Protein AF-A0A7X8QGP2-F1 (afdb_monomer)

Structure (mmCIF, N/CA/C/O backbone):
data_AF-A0A7X8QGP2-F1
#
_entry.id   AF-A0A7X8QGP2-F1
#
loop_
_atom_site.group_PDB
_atom_site.id
_atom_site.type_symbol
_atom_site.label_atom_id
_atom_site.label_alt_id
_atom_site.label_comp_id
_atom_site.label_asym_id
_atom_site.label_entity_id
_atom_site.label_seq_id
_atom_site.pdbx_PDB_ins_code
_atom_site.Cartn_x
_atom_site.Cartn_y
_atom_site.Cartn_z
_atom_site.occupancy
_atom_site.B_iso_or_equiv
_atom_site.auth_seq_id
_atom_site.auth_comp_id
_atom_site.auth_asym_id
_atom_site.auth_atom_id
_atom_site.pdbx_PDB_model_num
ATOM 1 N N . MET A 1 1 ? 34.710 8.633 -65.937 1.00 63.84 1 MET A N 1
ATOM 2 C CA . MET A 1 1 ? 33.744 9.583 -65.340 1.00 63.84 1 MET A CA 1
ATOM 3 C C . MET A 1 1 ? 32.525 8.870 -64.743 1.00 63.84 1 MET A C 1
ATOM 5 O O . MET A 1 1 ? 32.251 9.085 -63.576 1.00 63.84 1 MET A O 1
ATOM 9 N N . PHE A 1 2 ? 31.837 7.971 -65.466 1.00 69.56 2 PHE A N 1
ATOM 10 C CA . PHE A 1 2 ? 30.683 7.232 -64.911 1.00 69.56 2 PHE A CA 1
ATOM 11 C C . PHE A 1 2 ? 31.049 6.275 -63.756 1.00 69.56 2 PHE A C 1
ATOM 13 O O . PHE A 1 2 ? 30.386 6.274 -62.729 1.00 69.56 2 PHE A O 1
ATOM 20 N N . GLN A 1 3 ? 32.154 5.529 -63.882 1.00 71.06 3 GLN A N 1
ATOM 21 C CA . GLN A 1 3 ? 32.610 4.581 -62.850 1.00 71.06 3 GLN A CA 1
ATOM 22 C C . GLN A 1 3 ? 33.045 5.244 -61.531 1.00 71.06 3 GLN A C 1
ATOM 24 O O . GLN A 1 3 ? 32.871 4.660 -60.465 1.00 71.06 3 GLN A O 1
ATOM 29 N N . SER A 1 4 ? 33.618 6.453 -61.586 1.00 76.69 4 SER A N 1
ATOM 30 C CA . SER A 1 4 ? 33.980 7.206 -60.378 1.00 76.69 4 SER A CA 1
ATOM 31 C C . SER A 1 4 ? 32.726 7.725 -59.683 1.00 76.69 4 SER A C 1
ATOM 33 O O . SER A 1 4 ? 32.550 7.474 -58.501 1.00 76.69 4 SER A O 1
ATOM 35 N N . LEU A 1 5 ? 31.794 8.308 -60.445 1.00 78.44 5 LEU A N 1
ATOM 36 C CA . LEU A 1 5 ? 30.522 8.794 -59.914 1.00 78.44 5 LEU A CA 1
ATOM 37 C C . LEU A 1 5 ? 29.690 7.669 -59.271 1.00 78.44 5 LEU A C 1
ATOM 39 O O . LEU A 1 5 ? 29.166 7.843 -58.177 1.00 78.44 5 LEU A O 1
ATOM 43 N N . SER A 1 6 ? 29.602 6.492 -59.905 1.00 80.00 6 SER A N 1
ATOM 44 C CA . SER A 1 6 ? 28.879 5.345 -59.336 1.00 80.00 6 SER A CA 1
ATOM 45 C C . SER A 1 6 ? 29.511 4.823 -58.044 1.00 80.00 6 SER A C 1
ATOM 47 O O . SER A 1 6 ? 28.804 4.372 -57.146 1.00 80.00 6 SER A O 1
ATOM 49 N N . ARG A 1 7 ? 30.844 4.872 -57.948 1.00 83.81 7 ARG A N 1
ATOM 50 C CA . ARG A 1 7 ? 31.586 4.454 -56.757 1.00 83.81 7 ARG A CA 1
ATOM 51 C C . ARG A 1 7 ? 31.391 5.441 -55.607 1.00 83.81 7 ARG A C 1
ATOM 53 O O . ARG A 1 7 ? 31.183 5.008 -54.480 1.00 83.81 7 ARG A O 1
ATOM 60 N N . ASP A 1 8 ? 31.421 6.735 -55.900 1.00 87.69 8 ASP A N 1
ATOM 61 C CA . ASP A 1 8 ? 31.250 7.784 -54.895 1.00 87.69 8 ASP A CA 1
ATOM 62 C C . ASP A 1 8 ? 29.817 7.752 -54.327 1.00 87.69 8 ASP A C 1
ATOM 64 O O . ASP A 1 8 ? 29.646 7.700 -53.114 1.00 87.69 8 ASP A O 1
ATOM 68 N N . ILE A 1 9 ? 28.795 7.585 -55.183 1.00 85.81 9 ILE A N 1
ATOM 69 C CA . ILE A 1 9 ? 27.397 7.369 -54.753 1.00 85.81 9 ILE A CA 1
ATOM 70 C C . ILE A 1 9 ? 27.263 6.121 -53.862 1.00 85.81 9 ILE A C 1
ATOM 72 O O . ILE A 1 9 ? 26.522 6.128 -52.876 1.00 85.81 9 ILE A O 1
ATOM 76 N N . TYR A 1 10 ? 27.965 5.032 -54.194 1.00 88.69 10 TYR A N 1
ATOM 77 C CA . TYR A 1 10 ? 27.957 3.819 -53.377 1.00 88.69 10 TYR A CA 1
ATOM 78 C C . TYR A 1 10 ? 28.565 4.067 -51.990 1.00 88.69 10 TYR A C 1
ATOM 80 O O . TYR A 1 10 ? 27.944 3.705 -50.989 1.00 88.69 10 TYR A O 1
ATOM 88 N N . PHE A 1 11 ? 29.726 4.722 -51.907 1.00 92.50 11 PHE A N 1
ATOM 89 C CA . PHE A 1 11 ? 30.348 5.054 -50.623 1.00 92.50 11 PHE A CA 1
ATOM 90 C C . PHE A 1 11 ? 29.508 6.031 -49.796 1.00 92.50 11 PHE A C 1
ATOM 92 O O . PHE A 1 11 ? 29.313 5.785 -48.606 1.00 92.50 11 PHE A O 1
ATOM 99 N N . ASP A 1 12 ? 28.915 7.050 -50.418 1.00 92.81 12 ASP A N 1
ATOM 100 C CA . ASP A 1 12 ? 27.985 7.962 -49.746 1.00 92.81 12 ASP A CA 1
ATOM 101 C C . ASP A 1 12 ? 26.794 7.202 -49.145 1.00 92.81 12 ASP A C 1
ATOM 103 O O . ASP A 1 12 ? 26.385 7.458 -48.010 1.00 92.81 12 ASP A O 1
ATOM 107 N N . SER A 1 13 ? 26.265 6.207 -49.867 1.00 91.38 13 SER A N 1
ATOM 108 C CA . SER A 1 13 ? 25.169 5.368 -49.370 1.00 91.38 13 SER A CA 1
ATOM 109 C C . SER A 1 13 ? 25.571 4.505 -48.167 1.00 91.38 13 SER A C 1
ATOM 111 O O . SER A 1 13 ? 24.756 4.296 -47.264 1.00 91.38 13 SER A O 1
ATOM 113 N N . LEU A 1 14 ? 26.820 4.026 -48.119 1.00 93.94 14 LEU A N 1
ATOM 114 C CA . LEU A 1 14 ? 27.348 3.270 -46.982 1.00 93.94 14 LEU A CA 1
ATOM 115 C C . LEU A 1 14 ? 27.531 4.170 -45.759 1.00 93.94 14 LEU A C 1
ATOM 117 O O . LEU A 1 14 ? 27.056 3.811 -44.685 1.00 93.94 14 LEU A O 1
ATOM 121 N N . ILE A 1 15 ? 28.105 5.362 -45.941 1.00 93.94 15 ILE A N 1
ATOM 122 C CA . ILE A 1 15 ? 28.281 6.357 -44.872 1.00 93.94 15 ILE A CA 1
ATOM 123 C C . ILE A 1 15 ? 26.923 6.766 -44.286 1.00 93.94 15 ILE A C 1
ATOM 125 O O . ILE A 1 15 ? 26.761 6.881 -43.072 1.00 93.94 15 ILE A O 1
ATOM 129 N N . GLN A 1 16 ? 25.904 6.963 -45.128 1.00 93.19 16 GLN A N 1
ATOM 130 C CA . GLN A 1 16 ? 24.553 7.267 -44.648 1.00 93.19 16 GLN A CA 1
ATOM 131 C C . GLN A 1 16 ? 23.930 6.112 -43.854 1.00 93.19 16 GLN A C 1
ATOM 133 O O . GLN A 1 16 ? 23.198 6.354 -42.895 1.00 93.19 16 GLN A O 1
ATOM 138 N N . ARG A 1 17 ? 24.177 4.858 -44.250 1.00 93.56 17 ARG A N 1
ATOM 139 C CA . ARG A 1 17 ? 23.692 3.682 -43.510 1.00 93.56 17 ARG A CA 1
ATOM 140 C C . ARG A 1 17 ? 24.394 3.53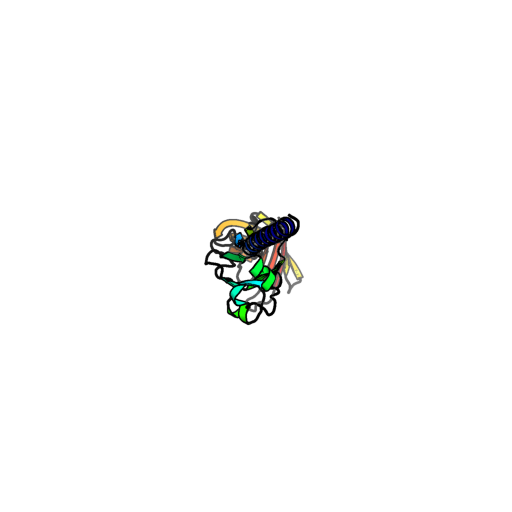4 -42.169 1.00 93.56 17 ARG A C 1
ATOM 142 O O . ARG A 1 17 ? 23.718 3.263 -41.185 1.00 93.56 17 ARG A O 1
ATOM 149 N N . GLU A 1 18 ? 25.705 3.736 -42.135 1.00 95.38 18 GLU A N 1
ATOM 150 C CA . GLU A 1 18 ? 26.498 3.727 -40.906 1.00 95.38 18 GLU A CA 1
ATOM 151 C C . GLU A 1 18 ? 25.940 4.730 -39.894 1.00 95.38 18 GLU A C 1
ATOM 153 O O . GLU A 1 18 ? 25.525 4.320 -38.813 1.00 95.38 18 GLU A O 1
ATOM 158 N N . LYS A 1 19 ? 25.752 5.993 -40.301 1.00 95.44 19 LYS A N 1
ATOM 159 C CA . LYS A 1 19 ? 25.130 7.026 -39.453 1.00 95.44 19 LYS A CA 1
ATOM 160 C C . LYS A 1 19 ? 23.763 6.608 -38.909 1.00 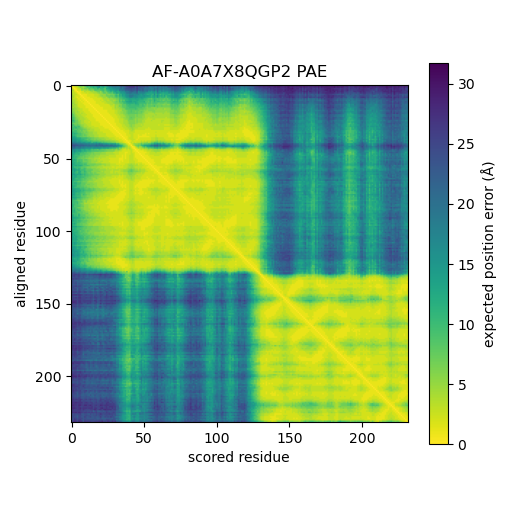95.44 19 LYS A C 1
ATOM 162 O O . LYS A 1 19 ? 23.488 6.769 -37.726 1.00 95.44 19 LYS A O 1
ATOM 167 N N . LYS A 1 20 ? 22.907 6.012 -39.748 1.00 95.25 20 LYS A N 1
ATOM 168 C CA . LYS A 1 20 ? 21.591 5.511 -39.307 1.00 95.25 20 LYS A CA 1
ATOM 169 C C . LYS A 1 20 ? 21.705 4.391 -38.273 1.00 95.25 20 LYS A C 1
ATOM 171 O O . LYS A 1 20 ? 20.889 4.326 -37.356 1.00 95.25 20 LYS A O 1
ATOM 176 N N . TYR A 1 21 ? 22.677 3.493 -38.423 1.00 94.75 21 TYR A N 1
ATOM 177 C CA . TYR A 1 21 ? 22.901 2.426 -37.450 1.00 94.75 21 TYR A CA 1
ATOM 178 C C . TYR A 1 21 ? 23.463 2.961 -36.135 1.00 94.75 21 TYR A C 1
ATOM 180 O O . TYR A 1 21 ? 23.039 2.495 -35.080 1.00 94.75 21 TYR A O 1
ATOM 188 N N . GLU A 1 22 ? 24.344 3.958 -36.181 1.00 95.81 22 GLU A N 1
ATOM 189 C CA . GLU A 1 22 ? 24.845 4.649 -34.990 1.00 95.81 22 GLU A CA 1
ATOM 190 C C . GLU A 1 22 ? 23.713 5.361 -34.236 1.00 95.81 22 GLU A C 1
ATOM 192 O O . GLU A 1 22 ? 23.564 5.175 -33.028 1.00 95.81 22 GLU A O 1
ATOM 197 N N . GLU A 1 23 ? 22.855 6.101 -34.946 1.00 95.88 23 GLU A N 1
ATOM 198 C CA . GLU A 1 23 ? 21.674 6.759 -34.371 1.00 95.88 23 GLU A CA 1
ATOM 199 C C . GLU A 1 23 ? 20.708 5.750 -33.735 1.00 95.88 23 GLU A C 1
ATOM 201 O O . GLU A 1 23 ? 20.215 5.954 -32.620 1.00 95.88 23 GLU A O 1
ATOM 206 N N . LEU A 1 24 ? 20.453 4.627 -34.416 1.00 95.25 24 LEU A N 1
ATOM 207 C CA . LEU A 1 24 ? 19.610 3.559 -33.888 1.00 95.25 24 LEU A CA 1
ATOM 208 C C . LEU A 1 24 ? 20.231 2.918 -32.643 1.00 95.25 24 LEU A C 1
ATOM 210 O O . LEU A 1 24 ? 19.527 2.701 -31.658 1.00 95.25 24 LEU A O 1
ATOM 214 N N . ALA A 1 25 ? 21.533 2.633 -32.666 1.00 95.06 25 ALA A N 1
ATOM 215 C CA . ALA A 1 25 ? 22.243 2.068 -31.527 1.00 95.06 25 ALA A CA 1
ATOM 216 C C . ALA A 1 25 ? 22.197 3.015 -30.321 1.00 95.06 25 ALA A C 1
ATOM 218 O O . ALA A 1 25 ? 21.904 2.574 -29.210 1.00 95.06 25 ALA A O 1
ATOM 219 N N . ALA A 1 26 ? 22.404 4.317 -30.536 1.00 95.88 26 ALA A N 1
ATOM 220 C CA . ALA A 1 26 ? 22.285 5.330 -29.491 1.00 95.88 26 ALA A CA 1
ATOM 221 C C . ALA A 1 26 ? 20.868 5.362 -28.892 1.00 95.88 26 ALA A C 1
ATOM 223 O O . ALA A 1 26 ? 20.701 5.347 -27.670 1.00 95.88 26 ALA A O 1
ATOM 224 N N . ARG A 1 27 ? 19.833 5.317 -29.739 1.00 94.62 27 ARG A N 1
ATOM 225 C CA . ARG A 1 27 ? 18.435 5.278 -29.289 1.00 94.62 27 ARG A CA 1
ATOM 226 C C . ARG A 1 27 ? 18.116 4.012 -28.491 1.00 94.62 27 ARG A C 1
ATOM 228 O O . ARG A 1 27 ? 17.513 4.088 -27.427 1.00 94.62 27 ARG A O 1
ATOM 235 N N . LEU A 1 28 ? 18.535 2.850 -28.979 1.00 95.56 28 LEU A N 1
ATOM 236 C CA . LEU A 1 28 ? 18.320 1.564 -28.313 1.00 95.56 28 LEU A CA 1
ATOM 237 C C . LEU A 1 28 ? 19.045 1.465 -26.963 1.00 95.56 28 LEU A C 1
ATOM 239 O O . LEU A 1 28 ? 18.548 0.805 -26.050 1.00 95.56 28 LEU A O 1
ATOM 243 N N . ASN A 1 29 ? 20.178 2.154 -26.821 1.00 96.75 29 ASN A N 1
ATOM 244 C CA . ASN A 1 29 ? 20.953 2.235 -25.583 1.00 96.75 29 AS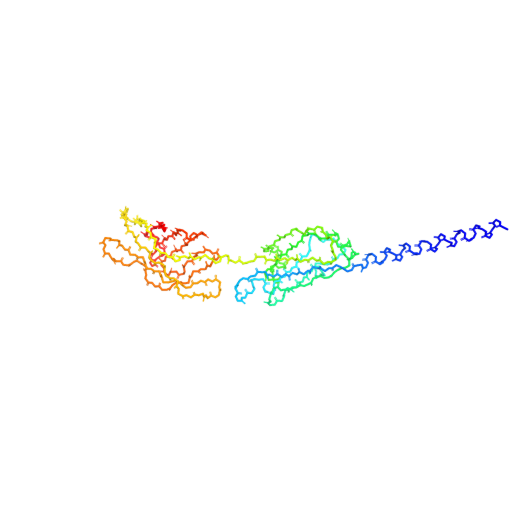N A CA 1
ATOM 245 C C . ASN A 1 29 ? 20.532 3.394 -24.666 1.00 96.75 29 ASN A C 1
ATOM 247 O O . ASN A 1 29 ? 21.171 3.610 -23.639 1.00 96.75 29 ASN A O 1
ATOM 251 N N . THR A 1 30 ? 19.464 4.128 -24.995 1.00 97.19 30 THR A N 1
ATOM 252 C CA . THR A 1 30 ? 18.921 5.155 -24.097 1.00 97.19 30 THR A CA 1
ATOM 253 C C . THR A 1 30 ? 18.454 4.498 -22.799 1.00 97.19 30 THR A C 1
ATOM 255 O O . THR A 1 30 ? 17.630 3.581 -22.832 1.00 97.19 30 THR A O 1
ATOM 258 N N . GLU A 1 31 ? 18.998 4.955 -21.669 1.00 97.44 31 GLU A N 1
ATOM 259 C CA . GLU A 1 31 ? 18.650 4.477 -20.329 1.00 97.44 31 GLU A CA 1
ATOM 260 C C . GLU A 1 31 ? 17.355 5.137 -19.844 1.00 97.44 31 GLU A C 1
ATOM 262 O O . GLU A 1 31 ? 17.216 6.360 -19.849 1.00 97.44 31 GLU A O 1
ATOM 267 N N . TYR A 1 32 ? 16.428 4.303 -19.390 1.00 97.56 32 TYR A N 1
ATOM 268 C CA . TYR A 1 32 ? 15.212 4.668 -18.687 1.00 97.56 32 TYR A CA 1
ATOM 269 C C . TYR A 1 32 ? 15.347 4.289 -17.216 1.00 97.56 32 TYR A C 1
ATOM 271 O O . TYR A 1 32 ? 16.009 3.315 -16.859 1.00 97.56 32 TYR A O 1
ATOM 279 N N . THR A 1 33 ? 14.714 5.075 -16.356 1.00 98.06 33 THR A N 1
ATOM 280 C CA . THR A 1 33 ? 14.755 4.939 -14.906 1.00 98.06 33 THR A CA 1
ATOM 281 C C . THR A 1 33 ? 13.341 5.013 -14.344 1.00 98.06 33 THR A C 1
ATOM 283 O O . THR A 1 33 ? 12.634 6.001 -14.542 1.00 98.06 33 THR A O 1
ATOM 286 N N . LEU A 1 34 ? 12.951 3.986 -13.598 1.00 97.88 34 LEU A N 1
ATOM 287 C CA . LEU A 1 34 ? 11.786 4.010 -12.724 1.00 97.88 34 LEU A CA 1
ATOM 288 C C . LEU A 1 34 ? 12.252 4.235 -11.291 1.00 97.88 34 LEU A C 1
ATOM 290 O O . LEU A 1 34 ? 13.028 3.431 -10.771 1.00 97.88 34 LEU A O 1
ATOM 294 N N . ASN A 1 35 ? 11.773 5.303 -10.659 1.00 97.69 35 ASN A N 1
ATOM 295 C CA . ASN A 1 35 ? 11.973 5.531 -9.233 1.00 97.69 35 ASN A CA 1
ATOM 296 C C . ASN A 1 35 ? 10.715 5.095 -8.491 1.00 97.69 35 ASN A C 1
ATOM 298 O O . ASN A 1 35 ? 9.611 5.511 -8.830 1.00 97.69 35 ASN A O 1
ATOM 302 N N . PHE A 1 36 ? 10.881 4.270 -7.473 1.00 97.69 36 PHE A N 1
ATOM 303 C CA . PHE A 1 36 ? 9.808 3.813 -6.607 1.00 97.69 36 PHE A CA 1
ATOM 304 C C . PHE A 1 36 ? 9.975 4.477 -5.251 1.00 97.69 36 PHE A C 1
ATOM 306 O O . PHE A 1 36 ? 11.085 4.525 -4.720 1.00 97.69 36 PHE A O 1
ATOM 313 N N . MET A 1 37 ? 8.879 4.984 -4.704 1.00 95.88 37 MET A N 1
ATOM 314 C CA . MET A 1 37 ? 8.848 5.544 -3.359 1.00 95.88 37 MET A CA 1
ATOM 315 C C . MET A 1 37 ? 7.472 5.347 -2.743 1.00 95.88 37 MET A C 1
ATOM 317 O O . MET A 1 37 ? 6.450 5.438 -3.428 1.00 95.88 37 MET A O 1
ATOM 321 N N . GLU A 1 38 ? 7.445 5.105 -1.443 1.00 93.94 38 GLU A N 1
ATOM 322 C CA . GLU A 1 38 ? 6.226 5.203 -0.656 1.00 93.94 38 GLU A CA 1
ATOM 323 C C . GLU A 1 38 ? 6.048 6.634 -0.146 1.00 93.94 38 GLU A C 1
ATOM 325 O O . GLU A 1 38 ? 6.984 7.246 0.363 1.00 93.94 38 GLU A O 1
ATOM 330 N N . ASP A 1 39 ? 4.834 7.161 -0.282 1.00 90.00 39 ASP A N 1
ATOM 331 C CA . ASP A 1 39 ? 4.410 8.391 0.377 1.00 90.00 39 ASP A CA 1
ATOM 332 C C . ASP A 1 39 ? 3.529 8.010 1.573 1.00 90.00 39 ASP A C 1
ATOM 334 O O . ASP A 1 39 ? 2.424 7.488 1.385 1.00 90.00 39 ASP A O 1
ATOM 338 N N . TYR A 1 40 ? 4.035 8.226 2.791 1.00 82.94 40 TYR A N 1
ATOM 339 C CA . TYR A 1 40 ? 3.428 7.780 4.048 1.00 82.94 40 TYR A CA 1
ATOM 340 C C . TYR A 1 40 ? 3.562 8.840 5.154 1.00 82.94 40 TYR A C 1
ATOM 342 O O . TYR A 1 40 ? 4.488 9.645 5.140 1.00 82.94 40 TYR A O 1
ATOM 350 N N . ASP A 1 41 ? 2.617 8.844 6.103 1.00 69.31 41 ASP A N 1
ATOM 351 C CA . ASP A 1 41 ? 2.567 9.816 7.216 1.00 69.31 41 ASP A CA 1
ATOM 352 C C . ASP A 1 41 ? 3.112 9.260 8.549 1.00 69.31 41 ASP A C 1
ATOM 354 O O . ASP A 1 41 ? 3.231 10.000 9.521 1.00 69.31 41 ASP A O 1
ATOM 358 N N . GLY A 1 42 ? 3.375 7.949 8.622 1.00 64.62 42 GLY A N 1
ATOM 359 C CA . GLY A 1 42 ? 3.859 7.274 9.833 1.00 64.62 42 GLY A CA 1
ATOM 360 C C . GLY A 1 42 ? 5.379 7.342 10.012 1.00 64.62 42 GLY A C 1
ATOM 361 O O . GLY A 1 42 ? 6.094 7.845 9.152 1.00 64.62 42 GLY A O 1
ATOM 362 N N . GLU A 1 43 ? 5.880 6.784 11.117 1.00 67.50 43 GLU A N 1
ATOM 363 C CA . GLU A 1 43 ? 7.328 6.704 11.383 1.00 67.50 43 GLU A CA 1
ATOM 364 C C . GLU A 1 43 ? 8.040 5.680 10.478 1.00 67.50 43 GLU A C 1
ATOM 366 O O . GLU A 1 43 ? 9.207 5.866 10.138 1.00 67.50 43 GLU A O 1
ATOM 371 N N . GLU A 1 44 ? 7.332 4.636 10.030 1.00 80.88 44 GLU A N 1
ATOM 372 C CA . GLU A 1 44 ? 7.891 3.543 9.226 1.00 80.88 44 GLU A CA 1
ATOM 373 C C . GLU A 1 44 ? 7.134 3.333 7.908 1.00 80.88 44 GLU A C 1
ATOM 375 O O . GLU A 1 44 ? 5.901 3.403 7.844 1.00 80.88 44 GLU A O 1
ATOM 380 N N . ALA A 1 45 ? 7.889 3.021 6.853 1.00 87.50 45 ALA A N 1
ATOM 381 C CA . ALA A 1 45 ? 7.352 2.733 5.531 1.00 87.50 45 ALA A CA 1
ATOM 382 C C . ALA A 1 45 ? 6.683 1.345 5.507 1.00 87.50 45 ALA A C 1
ATOM 384 O O . ALA A 1 45 ? 7.306 0.330 5.832 1.00 87.50 45 ALA A O 1
ATOM 385 N N . LYS A 1 46 ? 5.417 1.250 5.075 1.00 89.19 46 LYS A N 1
ATOM 386 C CA . LYS A 1 46 ? 4.674 -0.027 5.036 1.00 89.19 46 LYS A CA 1
ATOM 387 C C . LYS A 1 46 ? 5.211 -0.982 3.970 1.00 89.19 46 LYS A C 1
ATOM 389 O O . LYS A 1 46 ? 4.872 -2.171 3.983 1.00 89.19 46 LYS A O 1
ATOM 394 N N . TRP A 1 47 ? 5.965 -0.475 3.001 1.00 94.31 47 TRP A N 1
ATOM 395 C CA . TRP A 1 47 ? 6.599 -1.218 1.913 1.00 94.31 47 TRP A CA 1
ATOM 396 C C . TRP A 1 47 ? 8.124 -1.268 2.050 1.00 94.31 47 TRP A C 1
ATOM 398 O O . TRP A 1 47 ? 8.810 -1.616 1.088 1.00 94.31 47 TRP A O 1
ATOM 408 N N . ALA A 1 48 ? 8.653 -0.976 3.242 1.00 94.31 48 ALA A N 1
ATOM 409 C CA . ALA A 1 48 ? 10.058 -1.193 3.556 1.00 94.31 48 ALA A CA 1
ATOM 410 C C . ALA A 1 48 ? 10.472 -2.620 3.175 1.00 94.31 48 ALA A C 1
ATOM 412 O O . ALA A 1 48 ? 9.779 -3.585 3.502 1.00 94.31 48 ALA A O 1
ATOM 413 N N . ASN A 1 49 ? 11.612 -2.764 2.496 1.00 96.69 49 ASN A N 1
ATOM 414 C CA . ASN A 1 49 ? 12.170 -4.053 2.072 1.00 96.69 49 ASN A CA 1
ATOM 415 C C . ASN A 1 49 ? 11.297 -4.896 1.122 1.00 96.69 49 ASN A C 1
ATOM 417 O O . ASN A 1 49 ? 11.646 -6.049 0.860 1.00 96.69 49 ASN A O 1
ATOM 421 N N . ALA A 1 50 ? 10.196 -4.352 0.599 1.00 97.50 50 ALA A N 1
ATOM 422 C CA . ALA A 1 50 ? 9.320 -5.063 -0.323 1.00 97.50 50 ALA A CA 1
ATOM 423 C C . ALA A 1 50 ? 9.982 -5.288 -1.691 1.00 97.50 50 ALA A C 1
ATOM 425 O O . ALA A 1 50 ? 10.939 -4.607 -2.065 1.00 97.50 50 ALA A O 1
ATOM 426 N N . TYR A 1 51 ? 9.439 -6.222 -2.467 1.00 98.31 51 TYR A N 1
ATOM 427 C CA . TYR A 1 51 ? 9.910 -6.524 -3.816 1.00 98.31 51 TYR A CA 1
ATOM 428 C C . TYR A 1 51 ? 8.983 -5.926 -4.868 1.00 98.31 51 TYR A C 1
ATOM 430 O O . TYR A 1 51 ? 7.759 -5.938 -4.723 1.00 98.31 51 TYR A O 1
ATOM 438 N N . VAL A 1 52 ? 9.576 -5.429 -5.950 1.00 98.06 52 VAL A N 1
ATOM 439 C CA . VAL A 1 52 ? 8.877 -4.812 -7.078 1.00 98.06 52 VAL A CA 1
ATOM 440 C C . VAL A 1 52 ? 9.308 -5.497 -8.358 1.00 98.06 52 VAL A C 1
ATOM 442 O O . VAL A 1 52 ? 10.501 -5.551 -8.642 1.00 98.06 52 VAL A O 1
ATOM 445 N N . LYS A 1 53 ? 8.347 -5.981 -9.144 1.00 98.25 53 LYS A N 1
ATOM 446 C CA . LYS A 1 53 ? 8.591 -6.694 -10.399 1.00 98.25 53 LYS A CA 1
ATOM 447 C C . LYS A 1 53 ? 7.829 -6.063 -11.556 1.00 98.25 53 LYS A C 1
ATOM 449 O O . LYS A 1 53 ? 6.648 -5.737 -11.430 1.00 98.25 53 LYS A O 1
ATOM 454 N N . LEU A 1 54 ? 8.497 -5.945 -12.699 1.00 97.88 54 LEU A N 1
ATOM 455 C CA . LEU A 1 54 ? 7.871 -5.589 -13.968 1.00 97.88 54 LEU A CA 1
ATOM 456 C C . LEU A 1 54 ? 7.361 -6.830 -14.715 1.00 97.88 54 LEU A C 1
ATOM 458 O O . LEU A 1 54 ? 7.994 -7.884 -14.722 1.00 97.88 54 LEU A O 1
ATOM 462 N N . THR A 1 55 ? 6.178 -6.710 -15.319 1.00 96.62 55 THR A N 1
ATOM 463 C CA . THR A 1 55 ? 5.439 -7.819 -15.943 1.00 96.62 55 THR A CA 1
ATOM 464 C C . THR A 1 55 ? 4.491 -7.301 -17.049 1.00 96.62 55 THR A C 1
ATOM 466 O O . THR A 1 55 ? 4.158 -6.108 -17.056 1.00 96.62 55 THR A O 1
ATOM 469 N N . PRO A 1 56 ? 4.013 -8.144 -17.987 1.00 96.50 56 PRO A N 1
ATOM 470 C CA . PRO A 1 56 ? 4.519 -9.481 -18.314 1.00 96.50 56 PRO A CA 1
ATOM 471 C C . PRO A 1 56 ? 5.925 -9.421 -18.910 1.00 96.50 56 PRO A C 1
ATOM 473 O O . PRO A 1 56 ? 6.314 -8.406 -19.479 1.00 96.50 56 PRO A O 1
ATOM 476 N N . LEU A 1 57 ? 6.670 -10.515 -18.767 1.00 97.25 57 LEU A N 1
ATOM 477 C CA . LEU A 1 57 ? 8.001 -10.676 -19.349 1.00 97.25 57 LEU A CA 1
ATOM 478 C C . LEU A 1 57 ? 7.948 -11.703 -20.480 1.00 97.25 57 LEU A C 1
ATOM 480 O O . LEU A 1 57 ? 7.210 -12.687 -20.394 1.00 97.25 57 LEU A O 1
ATOM 484 N N . SER A 1 58 ? 8.731 -11.468 -21.528 1.00 96.81 58 SER A N 1
ATOM 485 C CA . SER A 1 58 ? 8.995 -12.448 -22.580 1.00 96.81 58 SER A CA 1
ATOM 486 C C . SER A 1 58 ? 9.865 -13.603 -22.065 1.00 96.81 58 SER A C 1
ATOM 488 O O . SER A 1 58 ? 10.464 -13.540 -20.992 1.00 96.81 58 SER A O 1
ATOM 490 N N . ASP A 1 59 ? 9.993 -14.647 -22.878 1.00 96.06 59 ASP A N 1
ATOM 491 C CA . ASP A 1 59 ? 10.895 -15.784 -22.667 1.00 96.06 59 ASP A CA 1
ATOM 492 C C . ASP A 1 59 ? 12.387 -15.445 -22.867 1.00 96.06 59 ASP A C 1
ATOM 494 O O . ASP A 1 59 ? 13.254 -16.280 -22.618 1.00 96.06 59 ASP A O 1
ATOM 498 N N . LYS A 1 60 ? 12.707 -14.217 -23.298 1.00 95.44 60 LYS A N 1
ATOM 499 C CA . LYS A 1 60 ? 14.075 -13.765 -23.609 1.00 95.44 60 LYS A CA 1
ATOM 500 C C . LYS A 1 60 ? 14.792 -13.093 -22.437 1.00 95.44 60 LYS A C 1
ATOM 502 O O . LYS A 1 60 ? 15.902 -12.596 -22.613 1.00 95.44 60 LYS A O 1
ATOM 507 N N . THR A 1 61 ? 14.166 -13.023 -21.266 1.00 95.69 61 THR A N 1
ATOM 508 C CA . THR A 1 61 ? 14.725 -12.399 -20.060 1.00 95.69 61 THR A CA 1
ATOM 509 C C . THR A 1 61 ? 14.317 -13.183 -18.819 1.00 95.69 61 THR A C 1
ATOM 511 O O . THR A 1 61 ? 13.464 -14.069 -18.878 1.00 95.69 61 THR A O 1
ATOM 514 N N . THR A 1 62 ? 14.922 -12.867 -17.676 1.00 93.94 62 THR A N 1
ATOM 515 C CA . THR A 1 62 ? 14.596 -13.511 -16.404 1.00 93.94 62 THR A CA 1
ATOM 516 C C . THR A 1 62 ? 13.818 -12.574 -15.486 1.00 93.94 62 THR A C 1
ATOM 518 O O . THR A 1 62 ? 14.025 -11.362 -15.471 1.00 93.94 62 THR A O 1
ATOM 521 N N . ALA A 1 63 ? 12.950 -13.138 -14.643 1.00 93.81 63 ALA A N 1
ATOM 522 C CA . ALA A 1 63 ? 12.218 -12.354 -13.646 1.00 93.81 63 ALA A CA 1
ATOM 523 C C . ALA A 1 63 ? 13.152 -11.593 -12.691 1.00 93.81 63 ALA A C 1
ATOM 525 O O . ALA A 1 63 ? 12.823 -10.487 -12.272 1.00 93.81 63 ALA A O 1
ATOM 526 N N . LYS A 1 64 ? 14.322 -12.164 -12.380 1.00 95.19 64 LYS A N 1
ATOM 527 C CA . LYS A 1 64 ? 15.307 -11.575 -11.466 1.00 95.19 64 LYS A CA 1
ATOM 528 C C . LYS A 1 64 ? 15.860 -10.241 -11.977 1.00 95.19 64 LYS A C 1
ATOM 530 O O . LYS A 1 64 ? 16.035 -9.332 -11.181 1.00 95.19 64 LYS A O 1
ATOM 535 N N . GLU A 1 65 ? 16.100 -10.110 -13.282 1.00 95.88 65 GLU A N 1
ATOM 536 C CA . GLU A 1 65 ? 16.600 -8.868 -13.902 1.00 95.88 65 GLU A CA 1
ATOM 537 C C . GLU A 1 65 ? 15.566 -7.735 -13.870 1.00 95.88 65 GLU A C 1
ATOM 539 O O . GLU A 1 65 ? 15.923 -6.560 -13.854 1.00 95.88 65 GLU A O 1
ATOM 544 N N . TRP A 1 66 ? 14.283 -8.096 -13.825 1.00 97.81 66 TRP A N 1
ATOM 545 C CA . TRP A 1 66 ? 13.143 -7.178 -13.801 1.00 97.81 66 TRP A CA 1
ATOM 546 C C . TRP A 1 66 ? 12.493 -7.085 -12.422 1.00 97.81 66 TRP A C 1
ATOM 548 O O . TRP A 1 66 ? 11.332 -6.684 -12.311 1.00 97.81 66 TRP A O 1
ATOM 558 N N . THR A 1 67 ? 13.233 -7.460 -11.376 1.00 98.19 67 THR A N 1
ATOM 559 C CA . THR A 1 67 ? 12.801 -7.373 -9.983 1.00 98.19 67 THR A CA 1
ATOM 560 C C . THR A 1 67 ? 13.827 -6.600 -9.166 1.00 98.19 67 THR A C 1
ATOM 562 O O . THR A 1 67 ? 15.021 -6.876 -9.233 1.00 98.19 67 THR A O 1
ATOM 565 N N . ILE A 1 68 ? 13.359 -5.651 -8.361 1.00 98.19 68 ILE A N 1
ATOM 566 C CA . ILE A 1 68 ? 14.177 -4.945 -7.372 1.00 98.19 68 ILE A CA 1
ATOM 567 C C . ILE A 1 68 ? 13.612 -5.158 -5.972 1.00 98.19 68 ILE A C 1
ATOM 569 O O . ILE A 1 68 ? 12.436 -5.485 -5.804 1.00 98.19 68 ILE A O 1
ATOM 573 N N . ARG A 1 69 ? 14.452 -4.922 -4.967 1.00 98.12 69 ARG A N 1
ATOM 574 C CA . ARG A 1 69 ? 14.041 -4.806 -3.570 1.00 98.12 69 ARG A CA 1
ATOM 575 C C . ARG A 1 69 ? 14.117 -3.336 -3.167 1.00 98.12 69 ARG A C 1
ATOM 577 O O . ARG A 1 69 ? 15.121 -2.684 -3.448 1.00 98.12 69 ARG A O 1
ATOM 584 N N . LEU A 1 70 ? 13.058 -2.827 -2.550 1.00 97.94 70 LEU A N 1
ATOM 585 C CA . LEU A 1 70 ? 13.049 -1.498 -1.947 1.00 97.94 70 LEU A CA 1
ATOM 586 C C . LEU A 1 70 ? 13.926 -1.491 -0.690 1.00 97.94 70 LEU A C 1
ATOM 588 O O . LEU A 1 70 ? 14.135 -2.527 -0.060 1.00 97.94 70 LEU A O 1
ATOM 592 N N . ASP A 1 71 ? 14.438 -0.329 -0.313 1.00 96.75 71 ASP A N 1
ATOM 593 C CA . ASP A 1 71 ? 15.189 -0.155 0.926 1.00 96.75 71 ASP A CA 1
ATOM 594 C C . ASP A 1 71 ? 14.269 -0.088 2.165 1.00 96.75 71 ASP A C 1
ATOM 596 O O . ASP A 1 71 ? 13.054 -0.304 2.093 1.00 96.75 71 ASP A O 1
ATOM 600 N N . GLY A 1 72 ? 14.858 0.176 3.336 1.00 93.25 72 GLY A N 1
ATOM 601 C CA . GLY A 1 72 ? 14.125 0.310 4.599 1.00 93.25 72 GLY A CA 1
ATOM 602 C C . GLY A 1 72 ? 13.152 1.496 4.650 1.00 93.25 72 GLY A C 1
ATOM 603 O O . GLY A 1 72 ? 12.268 1.501 5.497 1.00 93.25 72 GLY A O 1
ATOM 604 N N . GLU A 1 73 ? 13.270 2.457 3.732 1.00 92.38 73 GLU A N 1
ATOM 605 C CA . GLU A 1 73 ? 12.378 3.616 3.589 1.00 92.38 73 GLU A CA 1
ATOM 606 C C . GLU A 1 73 ? 11.401 3.443 2.411 1.00 92.38 73 GLU A C 1
ATOM 608 O O . GLU A 1 73 ? 10.772 4.404 1.966 1.00 92.38 73 GLU A O 1
ATOM 613 N N . ALA A 1 74 ? 11.285 2.219 1.882 1.00 95.44 74 ALA A N 1
ATOM 614 C CA . ALA A 1 74 ? 10.481 1.878 0.711 1.00 95.44 74 ALA A CA 1
ATOM 615 C C . ALA A 1 74 ? 10.848 2.667 -0.562 1.00 95.44 74 ALA A C 1
ATOM 617 O O . ALA A 1 74 ? 9.988 2.942 -1.405 1.00 95.44 74 ALA A O 1
ATOM 618 N N . LYS A 1 75 ? 12.130 3.007 -0.732 1.00 97.00 75 LYS A N 1
ATOM 619 C CA . LYS A 1 75 ? 12.663 3.629 -1.947 1.00 97.00 75 LYS A CA 1
ATOM 620 C C . LYS A 1 75 ? 13.437 2.614 -2.775 1.00 97.00 75 LYS A C 1
ATOM 622 O O . LYS A 1 75 ? 14.053 1.684 -2.261 1.00 97.00 75 LYS A O 1
ATOM 627 N N . GLY A 1 76 ? 13.404 2.775 -4.089 1.00 97.50 76 GLY A N 1
ATOM 628 C CA . GLY A 1 76 ? 14.132 1.897 -4.996 1.00 97.50 76 GLY A CA 1
ATOM 629 C C . GLY A 1 76 ? 14.203 2.457 -6.402 1.00 97.50 76 GLY A C 1
ATOM 630 O O . GLY A 1 76 ? 13.434 3.338 -6.780 1.00 97.50 76 GLY A O 1
ATOM 631 N N . GLN A 1 77 ? 15.133 1.936 -7.192 1.00 97.81 77 GLN A N 1
ATOM 632 C CA . GLN A 1 77 ? 15.316 2.365 -8.569 1.00 97.81 77 GLN A CA 1
ATOM 633 C C . GLN A 1 77 ? 15.534 1.161 -9.477 1.00 97.81 77 GLN A C 1
ATOM 635 O O . GLN A 1 77 ? 16.326 0.274 -9.167 1.00 97.81 77 GLN A O 1
ATOM 640 N N . MET A 1 78 ? 14.850 1.155 -10.619 1.00 97.62 78 MET A N 1
ATOM 641 C CA . MET A 1 78 ? 15.072 0.198 -11.697 1.00 97.62 78 MET A CA 1
ATO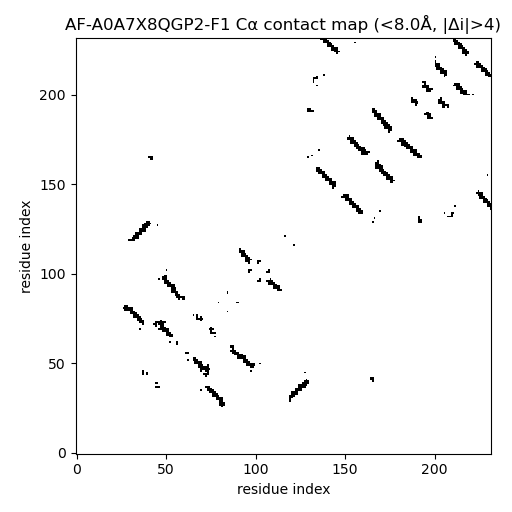M 642 C C . MET A 1 78 ? 15.527 0.949 -12.940 1.00 97.62 78 MET A C 1
ATOM 644 O O . MET A 1 78 ? 14.872 1.900 -13.369 1.00 97.62 78 MET A O 1
ATOM 648 N N . LYS A 1 79 ? 16.642 0.511 -13.521 1.00 97.38 79 LYS A N 1
ATOM 649 C CA . LYS A 1 79 ? 17.211 1.085 -14.739 1.00 97.38 79 LYS A CA 1
ATOM 650 C C . LYS A 1 79 ? 17.258 0.042 -15.836 1.00 97.38 79 LYS A C 1
ATOM 652 O O . LYS A 1 79 ? 17.620 -1.103 -15.581 1.00 97.38 79 LYS A O 1
ATOM 657 N N . PHE A 1 80 ? 16.922 0.443 -17.052 1.00 97.12 80 PHE A N 1
ATOM 658 C CA . PHE A 1 80 ? 16.978 -0.427 -18.221 1.00 97.12 80 PHE A CA 1
ATOM 659 C C . PHE A 1 80 ? 17.166 0.402 -19.486 1.00 97.12 80 PHE A C 1
ATOM 661 O O . PHE A 1 80 ? 16.782 1.566 -19.543 1.00 97.12 80 PHE A O 1
ATOM 668 N N . THR A 1 81 ? 17.736 -0.192 -20.529 1.00 97.69 81 THR A N 1
ATOM 669 C CA . THR A 1 81 ? 17.779 0.444 -21.850 1.00 97.69 81 THR A CA 1
ATOM 670 C C . THR A 1 81 ? 16.495 0.167 -22.627 1.00 97.69 81 THR A C 1
ATOM 672 O O . THR A 1 81 ? 15.811 -0.828 -22.368 1.00 97.69 81 THR A O 1
ATOM 675 N N . LEU A 1 82 ? 16.185 0.995 -23.630 1.00 96.69 82 LEU A N 1
ATOM 676 C CA . LEU A 1 82 ? 15.059 0.734 -24.538 1.00 96.69 82 LEU A CA 1
ATOM 677 C C . LEU A 1 82 ? 15.143 -0.669 -25.159 1.00 96.69 82 LEU A C 1
ATOM 679 O O . LEU A 1 82 ? 14.145 -1.382 -25.223 1.00 96.69 82 LEU A O 1
ATOM 683 N N . ARG A 1 83 ? 16.349 -1.098 -25.549 1.00 97.00 83 ARG A N 1
ATOM 684 C CA . ARG A 1 83 ? 16.593 -2.445 -26.080 1.00 97.00 83 ARG A CA 1
ATOM 685 C C . ARG A 1 83 ? 16.273 -3.546 -25.074 1.00 97.00 83 ARG A C 1
ATOM 687 O O . ARG A 1 83 ? 15.714 -4.572 -25.459 1.00 97.00 83 ARG A O 1
ATOM 694 N N . ALA A 1 84 ? 16.652 -3.372 -23.808 1.00 97.44 84 ALA A N 1
ATOM 695 C CA . ALA A 1 84 ? 16.340 -4.346 -22.767 1.00 97.44 84 ALA A CA 1
ATOM 696 C C . ALA A 1 84 ? 14.822 -4.444 -22.562 1.00 97.44 84 ALA A C 1
ATOM 698 O O . ALA A 1 84 ? 14.281 -5.547 -22.513 1.00 97.44 84 ALA A O 1
ATOM 699 N N . HIS A 1 85 ? 14.129 -3.301 -22.535 1.00 97.00 85 HIS A N 1
ATOM 700 C CA . HIS A 1 85 ? 12.670 -3.233 -22.415 1.00 97.00 85 HIS A CA 1
ATOM 701 C C . HIS A 1 85 ? 11.950 -3.916 -23.578 1.00 97.00 85 HIS A C 1
ATOM 703 O O . HIS A 1 85 ? 11.056 -4.728 -23.346 1.00 97.00 85 HIS A O 1
ATOM 709 N N . GLU A 1 86 ? 12.396 -3.678 -24.813 1.00 96.06 86 GLU A N 1
ATOM 710 C CA . GLU A 1 86 ? 11.903 -4.379 -26.004 1.00 96.06 86 GLU A CA 1
ATOM 711 C C . GLU A 1 86 ? 12.153 -5.890 -25.918 1.00 96.06 86 GLU A C 1
ATOM 713 O O . GLU A 1 86 ? 11.242 -6.690 -26.136 1.00 96.06 86 GLU A O 1
ATOM 718 N N . THR A 1 87 ? 13.374 -6.293 -25.548 1.00 96.88 87 THR A N 1
ATOM 719 C CA . THR A 1 87 ? 13.754 -7.710 -25.418 1.00 96.88 87 THR A CA 1
ATOM 720 C C . THR A 1 87 ? 12.869 -8.425 -24.398 1.00 96.88 87 THR A C 1
ATOM 722 O O . THR A 1 87 ? 12.436 -9.550 -24.648 1.00 96.88 87 THR A O 1
ATOM 725 N N . ALA A 1 88 ? 12.531 -7.750 -23.299 1.00 97.44 88 ALA A N 1
ATOM 726 C CA . ALA A 1 88 ? 11.638 -8.239 -22.255 1.00 97.44 88 ALA A CA 1
ATOM 727 C C . ALA A 1 88 ? 10.149 -8.253 -22.639 1.00 97.44 88 ALA A C 1
ATOM 729 O O . ALA A 1 88 ? 9.329 -8.694 -21.839 1.00 97.44 88 ALA A O 1
ATOM 730 N N . GLY A 1 89 ? 9.779 -7.804 -23.843 1.00 97.06 89 GLY A N 1
ATOM 731 C CA . GLY A 1 89 ? 8.388 -7.773 -24.302 1.00 97.06 89 GLY A CA 1
ATOM 732 C C . GLY A 1 89 ? 7.606 -6.540 -23.850 1.00 97.06 89 GLY A C 1
ATOM 733 O O . GLY A 1 89 ? 6.383 -6.605 -23.754 1.00 97.06 89 GLY A O 1
ATOM 734 N N . PHE A 1 90 ? 8.295 -5.426 -23.582 1.00 95.62 90 PHE A N 1
ATOM 735 C CA . PHE A 1 90 ? 7.720 -4.163 -23.112 1.00 95.62 90 PHE A CA 1
ATOM 736 C C . PHE A 1 90 ? 6.835 -4.333 -21.863 1.00 95.62 90 PHE A C 1
ATOM 738 O O . PHE A 1 90 ? 5.636 -4.036 -21.913 1.00 95.62 90 PHE A O 1
ATOM 745 N N . PRO A 1 91 ? 7.382 -4.795 -20.722 1.00 96.88 91 PRO A N 1
ATOM 746 C CA . PRO A 1 91 ? 6.608 -4.872 -19.490 1.00 96.88 91 PRO A CA 1
ATOM 747 C C . PRO A 1 91 ? 6.087 -3.486 -19.085 1.00 96.88 91 PRO A C 1
ATOM 749 O O . PRO A 1 91 ? 6.848 -2.524 -18.967 1.00 96.88 91 PRO A O 1
ATOM 752 N N . MET A 1 92 ? 4.776 -3.392 -18.861 1.00 96.31 92 MET A N 1
ATOM 753 C CA . MET A 1 92 ? 4.064 -2.142 -18.544 1.00 96.31 92 MET A CA 1
ATOM 754 C C . MET A 1 92 ? 3.159 -2.272 -17.313 1.00 96.31 92 MET A C 1
ATOM 756 O O . MET A 1 92 ? 2.331 -1.400 -17.053 1.00 96.31 92 MET A O 1
ATOM 760 N N . LYS A 1 93 ? 3.276 -3.360 -16.550 1.00 97.31 93 LYS A N 1
ATOM 761 C CA . LYS A 1 93 ? 2.615 -3.541 -15.256 1.00 97.31 93 LYS A CA 1
ATOM 762 C C . LYS A 1 93 ? 3.685 -3.721 -14.184 1.00 97.31 93 LYS A C 1
ATOM 764 O O . LYS A 1 93 ? 4.655 -4.446 -14.386 1.00 97.31 93 LYS A O 1
ATOM 769 N N . VAL A 1 94 ? 3.485 -3.053 -13.057 1.00 97.38 94 VAL A N 1
ATOM 770 C CA . VAL A 1 94 ? 4.271 -3.218 -11.837 1.00 97.38 94 VAL A CA 1
ATOM 771 C C . VAL A 1 94 ? 3.466 -4.071 -10.869 1.00 97.38 94 VAL A C 1
ATOM 773 O O . VAL A 1 94 ? 2.270 -3.836 -10.673 1.00 97.38 94 VAL A O 1
ATOM 776 N N . GLU A 1 95 ? 4.123 -5.039 -10.248 1.00 98.12 95 GLU A N 1
ATOM 777 C CA . GLU A 1 95 ? 3.597 -5.841 -9.149 1.00 98.12 95 GLU A CA 1
ATOM 778 C C . GLU A 1 95 ? 4.493 -5.683 -7.924 1.00 98.12 95 GLU A C 1
ATOM 780 O O . GLU A 1 95 ? 5.718 -5.730 -8.032 1.00 98.12 95 GLU A O 1
ATOM 785 N N . PHE A 1 96 ? 3.868 -5.502 -6.766 1.00 97.62 96 PHE A N 1
ATOM 786 C CA . PHE A 1 96 ? 4.530 -5.389 -5.477 1.00 97.62 96 PHE A CA 1
ATOM 787 C C . PHE A 1 96 ? 4.231 -6.617 -4.619 1.00 97.62 96 PHE A C 1
ATOM 789 O O . PHE A 1 96 ? 3.085 -7.074 -4.535 1.00 97.62 96 PHE A O 1
ATOM 796 N N . TYR A 1 97 ? 5.261 -7.091 -3.928 1.00 97.75 97 TYR A N 1
ATOM 797 C CA . TYR A 1 97 ? 5.247 -8.274 -3.078 1.00 97.75 97 TYR A CA 1
ATOM 798 C C . TYR A 1 97 ? 5.822 -7.900 -1.714 1.00 97.75 97 TYR A C 1
ATOM 800 O O . TYR A 1 97 ? 6.859 -7.240 -1.638 1.00 97.75 97 TYR A O 1
ATOM 808 N N . LYS A 1 98 ? 5.143 -8.279 -0.625 1.00 94.62 98 LYS A N 1
ATOM 809 C CA . LYS A 1 98 ? 5.553 -7.874 0.729 1.00 94.62 98 LYS A CA 1
ATOM 810 C C . LYS A 1 98 ? 6.834 -8.567 1.179 1.00 94.62 98 LYS A C 1
ATOM 812 O O . LYS A 1 98 ? 7.648 -7.947 1.854 1.00 94.62 98 LYS A O 1
ATOM 817 N N . THR A 1 99 ? 7.012 -9.826 0.798 1.00 95.31 99 THR A N 1
ATOM 818 C CA . THR A 1 99 ? 8.165 -10.642 1.183 1.00 95.31 99 THR A CA 1
ATOM 819 C C . THR A 1 99 ? 8.752 -11.375 -0.021 1.00 95.31 99 THR A C 1
ATOM 821 O O . THR A 1 99 ? 8.123 -11.472 -1.073 1.00 95.31 99 THR A O 1
ATOM 824 N N . GLU A 1 100 ? 9.960 -11.918 0.140 1.00 95.06 100 GLU A N 1
ATOM 825 C CA . GLU A 1 100 ? 10.590 -12.779 -0.872 1.00 95.06 100 GLU A CA 1
ATOM 826 C C . GLU A 1 100 ? 9.765 -14.047 -1.114 1.00 95.06 100 GLU A C 1
ATOM 828 O O . GLU A 1 100 ? 9.549 -14.437 -2.255 1.00 95.06 100 GLU A O 1
ATOM 833 N N . LYS A 1 101 ? 9.187 -14.615 -0.051 1.00 96.31 101 LYS A N 1
ATOM 834 C CA . LYS A 1 101 ? 8.271 -15.751 -0.159 1.00 96.31 101 LYS A CA 1
ATOM 835 C C . LYS A 1 101 ? 7.025 -15.416 -0.981 1.00 96.31 101 LYS A C 1
ATOM 837 O O . LYS A 1 101 ? 6.632 -16.202 -1.831 1.00 96.31 101 LYS A O 1
ATOM 842 N N . ASP A 1 102 ? 6.418 -14.244 -0.771 1.00 96.38 102 ASP A N 1
ATOM 843 C CA . ASP A 1 102 ? 5.268 -13.823 -1.584 1.00 96.38 102 ASP A CA 1
ATOM 844 C C . ASP A 1 102 ? 5.647 -13.682 -3.069 1.00 96.38 102 ASP A C 1
ATOM 846 O O . ASP A 1 102 ? 4.828 -13.974 -3.938 1.00 96.38 102 ASP A O 1
ATOM 850 N N . LEU A 1 103 ? 6.876 -13.242 -3.367 1.00 95.88 103 LEU A N 1
ATOM 851 C CA . LEU A 1 103 ? 7.404 -13.170 -4.732 1.00 95.88 103 LEU A CA 1
ATOM 852 C C . LEU A 1 103 ? 7.578 -14.566 -5.352 1.00 95.88 103 LEU A C 1
ATOM 854 O O . LEU A 1 103 ? 7.187 -14.761 -6.503 1.00 95.88 103 LEU A O 1
ATOM 858 N N . GLU A 1 104 ? 8.137 -15.522 -4.606 1.00 94.88 104 GLU A N 1
ATOM 859 C CA . GLU A 1 104 ? 8.306 -16.919 -5.036 1.00 94.88 104 GLU A CA 1
ATOM 860 C C . GLU A 1 104 ? 6.960 -17.619 -5.266 1.00 94.88 104 GLU A C 1
ATOM 862 O O . GLU A 1 104 ? 6.761 -18.259 -6.299 1.00 94.88 104 GLU A O 1
ATOM 867 N N . ASP A 1 105 ? 6.013 -17.427 -4.346 1.00 94.94 105 ASP A N 1
ATOM 868 C CA . ASP A 1 105 ? 4.664 -18.000 -4.402 1.00 94.94 105 ASP A CA 1
ATOM 869 C C . ASP A 1 105 ? 3.754 -17.271 -5.419 1.00 94.94 105 ASP A C 1
ATOM 871 O O . ASP A 1 105 ? 2.622 -17.692 -5.666 1.00 94.94 105 ASP A O 1
ATOM 875 N N . GLY A 1 106 ? 4.211 -16.157 -6.008 1.00 93.50 106 GLY A N 1
ATOM 876 C CA . GLY A 1 106 ? 3.437 -15.352 -6.960 1.00 93.50 106 GLY A CA 1
ATOM 877 C C . GLY A 1 106 ? 2.254 -14.600 -6.335 1.00 93.50 106 GLY A C 1
ATOM 878 O O . GLY A 1 106 ? 1.312 -14.214 -7.032 1.00 93.50 106 GLY A O 1
ATOM 879 N N . LYS A 1 107 ? 2.279 -14.369 -5.020 1.00 96.25 107 LYS A N 1
ATOM 880 C CA . LYS A 1 107 ? 1.220 -13.694 -4.264 1.00 96.25 107 LYS A CA 1
ATOM 881 C C . LYS A 1 107 ? 1.375 -12.173 -4.339 1.00 96.25 107 LYS A C 1
ATOM 883 O O . LYS A 1 107 ? 1.956 -11.526 -3.470 1.00 96.25 107 LYS A O 1
ATOM 888 N N . VAL A 1 108 ? 0.806 -11.591 -5.390 1.00 96.31 108 VAL A N 1
ATOM 889 C CA . VAL A 1 108 ? 0.807 -10.139 -5.616 1.00 96.31 108 VAL A CA 1
ATOM 890 C C . VAL A 1 108 ? -0.002 -9.418 -4.531 1.00 96.31 108 VAL A C 1
ATOM 892 O O . VAL A 1 108 ? -1.187 -9.693 -4.350 1.00 96.31 108 VAL A O 1
ATOM 895 N N . ALA A 1 109 ? 0.618 -8.457 -3.843 1.00 93.00 109 ALA A N 1
ATOM 896 C CA . ALA A 1 109 ? -0.037 -7.649 -2.810 1.00 93.00 109 ALA A CA 1
ATOM 897 C C . ALA A 1 109 ? -0.632 -6.343 -3.363 1.00 93.00 109 ALA A C 1
ATOM 899 O O . ALA A 1 109 ? -1.666 -5.875 -2.893 1.00 93.00 109 ALA A O 1
ATOM 900 N N . LEU A 1 110 ? 0.019 -5.748 -4.364 1.00 94.12 110 LEU A N 1
ATOM 901 C CA . LEU A 1 110 ? -0.458 -4.558 -5.067 1.00 94.12 110 LEU A CA 1
ATOM 902 C C . LEU A 1 110 ? 0.012 -4.618 -6.519 1.00 94.12 110 LEU A C 1
ATOM 904 O O . LEU A 1 110 ? 1.098 -5.114 -6.804 1.00 94.12 110 LEU A O 1
ATOM 908 N N . SER A 1 111 ? -0.784 -4.098 -7.450 1.00 95.75 111 SER A N 1
ATOM 909 C CA . SER A 1 111 ? -0.334 -3.944 -8.830 1.00 95.75 111 SER A CA 1
ATOM 910 C C . SER A 1 111 ? -0.893 -2.693 -9.483 1.00 95.75 111 SER A C 1
ATOM 912 O O . SER A 1 111 ? -1.973 -2.224 -9.125 1.00 95.75 111 SER A O 1
ATOM 914 N N . ALA A 1 112 ? -0.152 -2.162 -10.450 1.00 93.44 112 ALA A N 1
ATOM 915 C CA . ALA A 1 112 ? -0.543 -0.988 -11.211 1.00 93.44 112 ALA A CA 1
ATOM 916 C C . ALA A 1 112 ? -0.032 -1.085 -12.650 1.00 93.44 112 ALA A C 1
ATOM 918 O O . ALA A 1 112 ? 1.017 -1.669 -12.920 1.00 93.44 112 ALA A O 1
ATOM 919 N N . LYS A 1 113 ? -0.769 -0.484 -13.585 1.00 95.81 113 LYS A N 1
ATOM 920 C CA . LYS A 1 113 ? -0.315 -0.321 -14.967 1.00 95.81 113 LYS A CA 1
ATOM 921 C C . LYS A 1 113 ? 0.463 0.987 -15.085 1.00 95.81 113 LYS A C 1
ATOM 923 O O . LYS A 1 113 ? -0.026 2.034 -14.664 1.00 95.81 113 LYS A O 1
ATOM 928 N N . LEU A 1 114 ? 1.649 0.926 -15.676 1.00 94.00 114 LEU A N 1
ATOM 929 C CA . LEU A 1 114 ? 2.444 2.102 -15.993 1.00 94.00 114 LEU A CA 1
ATOM 930 C C . LEU A 1 114 ? 1.804 2.887 -17.135 1.00 94.00 114 LEU A C 1
ATOM 932 O O . LEU A 1 114 ? 1.212 2.328 -18.065 1.00 94.00 114 LEU A O 1
ATOM 936 N N . LYS A 1 115 ? 1.955 4.207 -17.070 1.00 91.75 115 LYS A N 1
ATOM 937 C CA . LYS A 1 115 ? 1.670 5.080 -18.207 1.00 91.75 115 LYS A CA 1
ATOM 938 C C . LYS A 1 115 ? 2.806 4.950 -19.230 1.00 91.75 115 LYS A C 1
ATOM 940 O O . LYS A 1 115 ? 3.910 4.564 -18.855 1.00 91.75 115 LYS A O 1
ATOM 945 N N . PRO A 1 116 ? 2.569 5.268 -20.511 1.00 89.94 116 PRO A N 1
ATOM 946 C CA . PRO A 1 116 ? 3.652 5.392 -21.479 1.00 89.94 116 PRO A CA 1
ATOM 947 C C . PRO A 1 116 ? 4.726 6.371 -20.989 1.00 89.94 116 PRO A C 1
ATOM 949 O O . PRO A 1 116 ? 4.405 7.414 -20.417 1.00 89.94 116 PRO A O 1
ATOM 952 N N . PHE A 1 117 ? 5.992 6.034 -21.221 1.00 88.62 117 PHE A N 1
ATOM 953 C CA . PHE A 1 117 ? 7.121 6.891 -20.875 1.00 88.62 117 PHE A CA 1
ATOM 954 C C . PHE A 1 117 ? 7.148 8.110 -21.801 1.00 88.62 117 PHE A C 1
ATOM 956 O O . PHE A 1 117 ? 7.311 7.969 -23.012 1.00 88.62 117 PHE A O 1
ATOM 963 N N . ILE A 1 118 ? 6.967 9.298 -21.225 1.00 87.69 118 ILE A N 1
ATOM 964 C CA . ILE A 1 118 ? 7.112 10.584 -21.928 1.00 87.69 118 ILE A CA 1
ATOM 965 C C . ILE A 1 118 ? 8.556 11.092 -21.794 1.00 87.69 118 ILE A C 1
ATOM 967 O O . ILE A 1 118 ? 9.086 11.725 -22.701 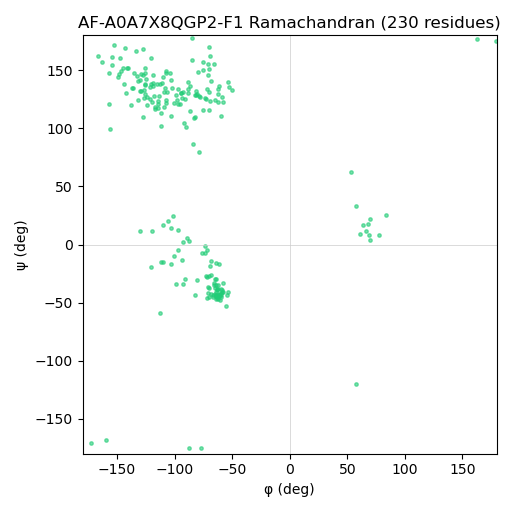1.00 87.69 118 ILE A O 1
ATOM 971 N N . GLU A 1 119 ? 9.207 10.742 -20.686 1.00 93.12 119 GLU A N 1
ATOM 972 C CA . GLU A 1 119 ? 10.593 11.064 -20.363 1.00 93.12 119 GLU A CA 1
ATOM 973 C C . GLU A 1 119 ? 11.358 9.784 -19.996 1.00 93.12 119 GLU A C 1
ATOM 975 O O . GLU A 1 119 ? 10.766 8.723 -19.776 1.00 93.12 119 GLU A O 1
ATOM 980 N N . THR A 1 120 ? 12.687 9.873 -19.907 1.00 9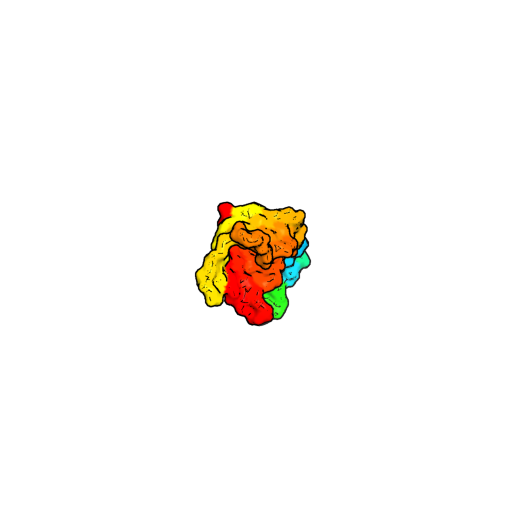4.38 120 THR A N 1
ATOM 981 C CA . THR A 1 120 ? 13.535 8.748 -19.481 1.00 94.38 120 THR A CA 1
ATOM 982 C C . THR A 1 120 ? 13.451 8.463 -17.984 1.00 94.38 120 THR A C 1
ATOM 984 O O . THR A 1 120 ? 13.983 7.457 -17.528 1.00 94.38 120 THR A O 1
ATOM 987 N N . LYS A 1 121 ? 12.777 9.312 -17.205 1.00 96.75 121 LYS A N 1
ATOM 988 C CA . LYS A 1 121 ? 12.535 9.113 -15.776 1.00 96.75 121 LYS A CA 1
ATOM 989 C C . LYS A 1 121 ? 11.038 9.074 -15.509 1.00 96.75 121 LYS A C 1
ATOM 991 O O . LYS A 1 121 ? 10.286 9.865 -16.070 1.00 96.75 121 LYS A O 1
ATOM 996 N N . MET A 1 122 ? 10.610 8.157 -14.651 1.00 95.94 122 MET A N 1
ATOM 997 C CA . MET A 1 122 ? 9.230 8.080 -14.187 1.00 95.94 122 MET A CA 1
ATOM 998 C C . MET A 1 122 ? 9.199 7.687 -12.716 1.00 95.94 122 MET A C 1
ATOM 1000 O O . MET A 1 122 ? 9.815 6.700 -12.316 1.00 95.94 122 MET A O 1
ATOM 1004 N N . ASP A 1 123 ? 8.435 8.445 -11.936 1.00 95.69 123 ASP A N 1
ATOM 1005 C CA . ASP A 1 123 ? 8.229 8.175 -10.520 1.00 95.69 123 ASP A CA 1
ATOM 1006 C C . ASP A 1 123 ? 6.946 7.360 -10.321 1.00 95.69 123 ASP A C 1
ATOM 1008 O O . ASP A 1 123 ? 5.873 7.686 -10.840 1.00 95.69 123 ASP A O 1
ATOM 1012 N N . VAL A 1 124 ? 7.062 6.281 -9.555 1.00 94.94 124 VAL A N 1
ATOM 1013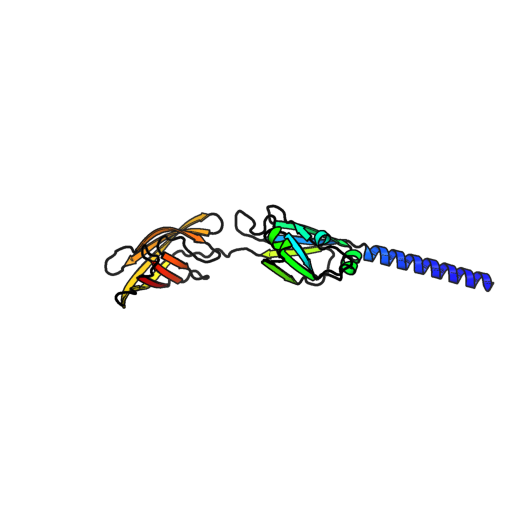 C CA . VAL A 1 124 ? 5.977 5.394 -9.145 1.00 94.94 124 VAL A CA 1
ATOM 1014 C C . VAL A 1 124 ? 5.791 5.570 -7.644 1.00 94.94 124 VAL A C 1
ATOM 1016 O O . VAL A 1 124 ? 6.560 5.045 -6.838 1.00 94.94 124 VAL A O 1
ATOM 1019 N N . ILE A 1 125 ? 4.763 6.334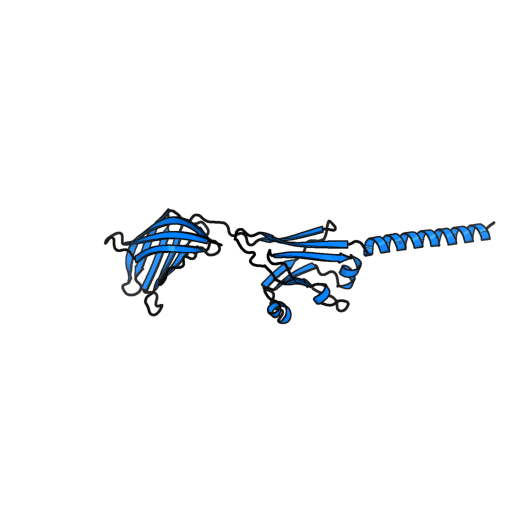 -7.281 1.00 93.50 125 ILE A N 1
ATOM 1020 C CA . ILE A 1 125 ? 4.475 6.693 -5.892 1.00 93.50 125 ILE A CA 1
ATOM 1021 C C . ILE A 1 125 ? 3.407 5.755 -5.332 1.00 93.50 125 ILE A C 1
ATOM 1023 O O . ILE A 1 125 ? 2.284 5.697 -5.840 1.00 93.50 125 ILE A O 1
ATOM 1027 N N . ILE A 1 126 ? 3.750 5.042 -4.262 1.00 90.94 126 ILE A N 1
ATOM 1028 C CA . ILE A 1 126 ? 2.820 4.220 -3.491 1.00 90.94 126 ILE A CA 1
ATOM 1029 C C . ILE A 1 126 ? 2.234 5.111 -2.401 1.00 90.94 126 ILE A C 1
ATOM 1031 O O . ILE A 1 126 ? 2.888 5.387 -1.401 1.00 90.94 126 ILE A O 1
ATOM 1035 N N . ASN A 1 127 ? 1.011 5.598 -2.597 1.00 85.88 127 ASN A N 1
ATOM 1036 C CA . ASN A 1 127 ? 0.375 6.457 -1.606 1.00 85.88 127 ASN A CA 1
ATOM 1037 C C . ASN A 1 127 ? -0.271 5.601 -0.509 1.00 85.88 127 ASN A C 1
ATOM 1039 O O . ASN A 1 127 ? -1.269 4.918 -0.752 1.00 85.88 127 ASN A O 1
ATOM 1043 N N . THR A 1 128 ? 0.315 5.622 0.685 1.00 80.12 128 THR A N 1
ATOM 1044 C CA . THR A 1 128 ? -0.210 4.943 1.879 1.00 80.12 128 THR A CA 1
ATOM 1045 C C . THR A 1 128 ? -0.519 5.914 3.013 1.00 80.12 128 THR A C 1
ATOM 1047 O O . THR A 1 128 ? -0.785 5.469 4.142 1.00 80.12 128 THR A O 1
ATOM 1050 N N . LYS A 1 129 ? -0.516 7.218 2.697 1.00 73.44 129 LYS A N 1
ATOM 1051 C CA . LYS A 1 129 ? -0.946 8.286 3.587 1.00 73.44 129 LYS A CA 1
ATOM 1052 C C . LYS A 1 129 ? -2.332 8.005 4.116 1.00 73.44 129 LYS A C 1
ATOM 1054 O O . LYS A 1 129 ? -3.250 7.605 3.395 1.00 73.44 129 LYS A O 1
ATOM 1059 N N . THR A 1 130 ? -2.466 8.228 5.407 1.00 68.81 130 THR A N 1
ATOM 1060 C CA . THR A 1 130 ? -3.704 7.992 6.123 1.00 68.81 130 THR A CA 1
ATOM 1061 C C . THR A 1 130 ? -4.199 9.361 6.513 1.00 68.81 130 THR A C 1
ATOM 1063 O O . THR A 1 130 ? -3.540 10.043 7.291 1.00 68.81 130 THR A O 1
ATOM 1066 N N . LYS A 1 131 ? -5.329 9.807 5.953 1.00 70.94 131 LYS A N 1
ATOM 1067 C CA . LYS A 1 131 ? -5.889 11.097 6.360 1.00 70.94 131 LYS A CA 1
ATOM 1068 C C . LYS A 1 131 ? -6.187 11.017 7.852 1.00 70.94 131 LYS A C 1
ATOM 1070 O O . LYS A 1 131 ? -7.082 10.280 8.249 1.00 70.94 131 LYS A O 1
ATOM 1075 N N . LYS A 1 132 ? -5.427 11.755 8.661 1.00 81.75 132 LYS A N 1
ATOM 1076 C CA . LYS A 1 132 ? -5.742 11.943 10.073 1.00 81.75 132 LYS A CA 1
ATOM 1077 C C . LYS A 1 132 ? -7.135 12.562 10.158 1.00 81.75 132 LYS A C 1
ATOM 1079 O O . LYS A 1 132 ? -7.383 13.616 9.573 1.00 81.75 132 LYS A O 1
ATOM 1084 N N . VAL A 1 133 ? -8.028 11.889 10.870 1.00 84.00 133 VAL A N 1
ATOM 1085 C CA . VAL A 1 133 ? -9.381 12.366 11.154 1.00 84.00 133 VAL A CA 1
ATOM 1086 C C . VAL A 1 133 ? -9.428 12.720 12.632 1.00 84.00 133 VAL A C 1
ATOM 1088 O O . VAL A 1 133 ? -8.968 11.944 13.468 1.00 84.00 133 VAL A O 1
ATOM 1091 N N . ASP A 1 134 ? -9.940 13.905 12.955 1.00 89.56 134 ASP A N 1
ATOM 1092 C CA . ASP A 1 134 ? -10.158 14.288 14.344 1.00 89.56 134 ASP A CA 1
ATOM 1093 C C . ASP A 1 134 ? -11.483 13.710 14.846 1.00 89.56 134 ASP A C 1
ATOM 1095 O O . ASP A 1 134 ? -12.559 14.159 14.456 1.00 89.56 134 ASP A O 1
ATOM 1099 N N . TYR A 1 135 ? -11.390 12.722 15.733 1.00 94.44 135 TYR A N 1
ATOM 1100 C CA . TYR A 1 135 ? -12.547 12.083 16.357 1.00 94.44 135 TYR A CA 1
ATOM 1101 C C . TYR A 1 135 ? -13.037 12.795 17.628 1.00 94.44 135 TYR A C 1
ATOM 1103 O O . TYR A 1 135 ? -13.974 12.322 18.274 1.00 94.44 135 TYR A O 1
ATOM 1111 N N . THR A 1 136 ? -12.436 13.926 18.010 1.00 96.44 136 THR A N 1
ATOM 1112 C CA . THR A 1 136 ? -12.812 14.669 19.220 1.00 96.44 136 THR A CA 1
ATOM 1113 C C . THR A 1 136 ? -14.252 15.175 19.129 1.00 96.44 136 THR A C 1
ATOM 1115 O O . THR A 1 136 ? -14.674 15.760 18.126 1.00 96.44 136 THR A O 1
ATOM 1118 N N . GLY A 1 137 ? -15.030 14.990 20.192 1.00 96.81 137 GLY A N 1
ATOM 1119 C CA . GLY A 1 137 ? -16.420 15.426 20.214 1.00 96.81 137 GLY A CA 1
ATOM 1120 C C . GLY A 1 137 ? -17.246 14.785 21.314 1.00 96.81 137 GLY A C 1
ATOM 1121 O O . GLY A 1 137 ? -16.781 13.928 22.062 1.00 96.81 137 GLY A O 1
ATOM 1122 N N . THR A 1 138 ? -18.496 15.226 21.394 1.00 97.88 138 THR A N 1
ATOM 1123 C CA . THR A 1 138 ? -19.533 14.568 22.185 1.00 97.88 138 THR A CA 1
ATOM 1124 C C . THR A 1 138 ? -20.474 13.894 21.209 1.00 97.88 138 THR A C 1
ATOM 1126 O O . THR A 1 138 ? -20.989 14.555 20.319 1.00 97.88 138 THR A O 1
ATOM 1129 N N . TYR A 1 139 ? -20.665 12.594 21.369 1.00 98.12 139 TYR A N 1
ATOM 1130 C CA . TYR A 1 139 ? -21.525 11.781 20.530 1.00 98.12 139 TYR A CA 1
ATOM 1131 C C . TYR A 1 139 ? -22.709 11.312 21.358 1.00 98.12 139 TYR A C 1
ATOM 1133 O O . TYR A 1 139 ? -22.536 10.875 22.496 1.00 98.12 139 TYR A O 1
ATOM 1141 N N . THR A 1 140 ? -23.895 11.351 20.777 1.00 97.75 140 THR A N 1
ATOM 1142 C CA . THR A 1 140 ? -25.117 10.852 21.405 1.00 97.75 140 THR A CA 1
ATOM 1143 C C . THR A 1 140 ? -25.702 9.730 20.568 1.00 97.75 140 THR A C 1
ATOM 1145 O O . THR A 1 140 ? -25.571 9.712 19.341 1.00 97.75 140 THR A O 1
ATOM 1148 N N . GLY A 1 141 ? -26.312 8.755 21.227 1.00 96.31 141 GLY A N 1
ATOM 1149 C CA . GLY A 1 141 ? -26.897 7.614 20.542 1.00 96.31 141 GLY A CA 1
ATOM 1150 C C . GLY A 1 141 ? -27.694 6.720 21.471 1.00 96.31 141 GLY A C 1
ATOM 1151 O O . GLY A 1 141 ? -27.961 7.052 22.628 1.00 96.31 141 GLY A O 1
ATOM 1152 N N . VAL A 1 142 ? -28.083 5.570 20.933 1.00 95.75 142 VAL A N 1
ATOM 1153 C CA . VAL A 1 142 ? -28.845 4.554 21.656 1.00 95.75 142 VAL A CA 1
ATOM 1154 C C . VAL A 1 142 ? -28.082 3.241 21.599 1.00 95.75 142 VAL A C 1
ATOM 1156 O O . VAL A 1 142 ? -27.709 2.771 20.522 1.00 95.75 142 VAL A O 1
ATOM 1159 N N . MET A 1 143 ? -27.848 2.655 22.770 1.00 94.50 143 MET A N 1
ATOM 1160 C CA . MET A 1 143 ? -27.368 1.291 22.916 1.00 94.50 143 MET A CA 1
ATOM 1161 C C . MET A 1 143 ? -28.559 0.342 23.031 1.00 94.50 143 MET A C 1
ATOM 1163 O O . MET A 1 143 ? -29.400 0.497 23.914 1.00 94.50 143 MET A O 1
ATOM 1167 N N . ASN A 1 144 ? -28.594 -0.661 22.164 1.00 95.12 144 ASN A N 1
ATOM 1168 C CA . ASN A 1 144 ? -29.566 -1.742 22.181 1.00 95.12 144 ASN A CA 1
ATOM 1169 C C . ASN A 1 144 ? -28.971 -2.933 22.926 1.00 95.12 144 ASN A C 1
ATOM 1171 O O . ASN A 1 144 ? -27.933 -3.453 22.520 1.00 95.12 144 ASN A O 1
ATOM 1175 N N . VAL A 1 145 ? -29.616 -3.370 24.007 1.00 92.12 145 VAL A N 1
ATOM 1176 C CA . VAL A 1 145 ? -29.189 -4.541 24.782 1.00 92.12 145 VAL A CA 1
ATOM 1177 C C . VAL A 1 145 ? -29.791 -5.803 24.171 1.00 92.12 145 VAL A C 1
ATOM 1179 O O . VAL A 1 145 ? -31.005 -5.999 24.215 1.00 92.12 145 VAL A O 1
ATOM 1182 N N . THR A 1 146 ? -28.945 -6.692 23.651 1.00 89.19 146 THR A N 1
ATOM 1183 C CA . THR A 1 146 ? -29.350 -7.873 22.870 1.00 89.19 146 THR A CA 1
ATOM 1184 C C . THR A 1 146 ? -30.263 -8.822 23.649 1.00 89.19 146 THR A C 1
ATOM 1186 O O . THR A 1 146 ? -31.199 -9.381 23.088 1.00 89.19 146 THR A O 1
ATOM 1189 N N . GLU A 1 147 ? -30.016 -9.009 24.947 1.00 85.12 147 GLU A N 1
ATOM 1190 C CA . GLU A 1 147 ? -30.748 -9.997 25.753 1.00 85.12 147 GLU A CA 1
ATOM 1191 C C . GLU A 1 147 ? -32.126 -9.516 26.217 1.00 85.12 147 GLU A C 1
ATOM 1193 O O . GLU A 1 147 ? -33.035 -10.324 26.389 1.00 85.12 147 GLU A O 1
ATOM 1198 N N . THR A 1 148 ? -32.287 -8.208 26.432 1.00 88.69 148 THR A N 1
ATOM 1199 C CA . THR A 1 148 ? -33.519 -7.637 27.004 1.00 88.69 148 THR A CA 1
ATOM 1200 C C . THR A 1 148 ? -34.332 -6.826 26.002 1.00 88.69 148 THR A C 1
ATOM 1202 O O . THR A 1 148 ? -35.483 -6.503 26.282 1.00 88.69 148 THR A O 1
ATOM 1205 N N . GLY A 1 149 ? -33.744 -6.459 24.860 1.00 88.25 149 GLY A N 1
ATOM 1206 C CA . GLY A 1 149 ? -34.324 -5.497 23.925 1.00 88.25 149 GLY A CA 1
ATOM 1207 C C . GLY A 1 149 ? -34.413 -4.078 24.492 1.00 88.25 149 GLY A C 1
ATOM 1208 O O . GLY A 1 149 ? -35.096 -3.238 23.916 1.00 88.25 149 GLY A O 1
ATOM 1209 N N . LYS A 1 150 ? -33.768 -3.799 25.635 1.00 91.81 150 LYS A N 1
ATOM 1210 C CA . LYS A 1 150 ? -33.789 -2.470 26.245 1.00 91.81 150 LYS A CA 1
ATOM 1211 C C . LYS A 1 150 ? -32.949 -1.502 25.417 1.00 91.81 150 LYS A C 1
ATOM 1213 O O . LYS A 1 150 ? -31.796 -1.788 25.098 1.00 91.81 150 LYS A O 1
ATOM 1218 N N . GLU A 1 151 ? -33.515 -0.331 25.172 1.00 94.38 151 GLU A N 1
ATOM 1219 C CA . GLU A 1 151 ? -32.820 0.819 24.608 1.00 94.38 151 GLU A CA 1
ATOM 1220 C C . GLU A 1 151 ? -32.282 1.708 25.732 1.00 94.38 151 GLU A C 1
ATOM 1222 O O . GLU A 1 151 ? -32.994 2.040 26.684 1.00 94.38 151 GLU A O 1
ATOM 1227 N N . ILE A 1 152 ? -31.008 2.078 25.640 1.00 93.44 152 ILE A N 1
ATOM 1228 C CA . ILE A 1 152 ? -30.321 2.918 26.619 1.00 93.44 152 ILE A CA 1
ATOM 1229 C C . ILE A 1 152 ? -29.741 4.120 25.888 1.00 93.44 152 ILE A C 1
ATOM 1231 O O . ILE A 1 152 ? -28.895 3.961 25.010 1.00 93.44 152 ILE A O 1
ATOM 1235 N N . LYS A 1 153 ? -30.163 5.326 26.267 1.00 96.19 153 LYS A N 1
ATOM 1236 C CA . LYS A 1 153 ? -29.537 6.552 25.766 1.00 96.19 153 LYS A CA 1
ATOM 1237 C C . LYS A 1 153 ? -28.141 6.694 26.353 1.00 96.19 153 LYS A C 1
ATOM 1239 O O . LYS A 1 153 ? -27.950 6.527 27.562 1.00 96.19 153 LYS A O 1
ATOM 1244 N N . VAL A 1 154 ? -27.181 6.956 25.478 1.00 96.44 154 VAL A N 1
ATOM 1245 C CA . VAL A 1 154 ? -25.778 7.068 25.848 1.00 96.44 154 VAL A CA 1
ATOM 1246 C C . VAL A 1 154 ? -25.156 8.333 25.288 1.00 96.44 154 VAL A C 1
ATOM 1248 O O . VAL A 1 154 ? -25.371 8.697 24.128 1.00 96.44 154 VAL A O 1
ATOM 1251 N N . THR A 1 155 ? -24.296 8.934 26.101 1.00 97.62 155 THR A N 1
ATOM 1252 C CA . THR A 1 155 ? -23.419 10.035 25.713 1.00 97.62 155 THR A CA 1
ATOM 1253 C C . THR A 1 155 ? -21.975 9.562 25.774 1.00 97.62 155 THR A C 1
ATOM 1255 O O . THR A 1 155 ? -21.522 9.026 26.786 1.00 97.62 155 THR A O 1
ATOM 1258 N N . THR A 1 156 ? -21.236 9.754 24.684 1.00 97.69 156 THR A N 1
ATOM 1259 C CA . THR A 1 156 ? -19.814 9.420 24.586 1.00 97.69 156 THR A CA 1
ATOM 1260 C C . THR A 1 156 ? -18.987 10.671 24.351 1.00 97.69 156 THR A C 1
ATOM 1262 O O . THR A 1 156 ? -19.119 11.322 23.320 1.00 97.69 156 THR A O 1
ATOM 1265 N N . VAL A 1 157 ? -18.111 11.000 25.296 1.00 97.88 157 VAL A N 1
ATOM 1266 C CA . VAL A 1 157 ? -17.152 12.100 25.168 1.00 97.88 157 VAL A CA 1
ATOM 1267 C C . VAL A 1 157 ? -15.809 11.528 24.734 1.00 97.88 157 VAL A C 1
ATOM 1269 O O . VAL A 1 157 ? -15.268 10.630 25.382 1.00 97.88 157 VAL A O 1
ATOM 1272 N N . VAL A 1 158 ? -15.286 12.051 23.628 1.00 97.88 158 VAL A N 1
ATOM 1273 C CA . VAL A 1 158 ? -14.004 11.668 23.035 1.00 97.88 158 VAL A CA 1
ATOM 1274 C C . VAL A 1 158 ? -13.081 12.877 23.076 1.00 97.88 158 VAL A C 1
ATOM 1276 O O . VAL A 1 158 ? -13.377 13.899 22.455 1.00 97.88 158 VAL A O 1
ATOM 1279 N N . THR A 1 159 ? -11.961 12.755 23.784 1.00 97.75 159 THR A N 1
ATOM 1280 C CA . THR A 1 159 ? -10.969 13.826 23.953 1.00 97.75 159 THR A CA 1
ATOM 1281 C C . THR A 1 159 ? -9.616 13.371 23.428 1.00 97.75 159 THR A C 1
ATOM 1283 O O . THR A 1 159 ? -9.104 12.340 23.858 1.00 97.75 159 THR A O 1
ATOM 1286 N N . TYR A 1 160 ? -9.025 14.135 22.510 1.00 96.81 160 TYR A N 1
ATOM 1287 C CA . TYR A 1 160 ? -7.671 13.885 22.015 1.00 96.81 160 TYR A CA 1
ATOM 1288 C C . TYR A 1 160 ? -6.626 13.970 23.139 1.00 96.81 160 TYR A C 1
ATOM 1290 O O . TYR A 1 160 ? -6.657 14.899 23.946 1.00 96.81 160 TYR A O 1
ATOM 1298 N N . GLU A 1 161 ? -5.682 13.025 23.168 1.00 95.69 161 GLU A N 1
ATOM 1299 C CA . GLU A 1 161 ? -4.548 13.045 24.099 1.00 95.69 161 GLU A CA 1
ATOM 1300 C C . GLU A 1 161 ? -3.212 13.263 23.369 1.00 95.69 161 GLU A C 1
ATOM 1302 O O . GLU A 1 161 ? -2.505 14.227 23.663 1.00 95.69 161 GLU A O 1
ATOM 1307 N N . LYS A 1 162 ? -2.843 12.382 22.427 1.00 92.00 162 LYS A N 1
ATOM 1308 C CA . LYS A 1 162 ? -1.577 12.478 21.671 1.00 92.00 162 LYS A CA 1
ATOM 1309 C C . LYS A 1 162 ? -1.580 11.632 20.399 1.00 92.00 162 LYS A C 1
ATOM 1311 O O . LYS A 1 162 ? -2.267 10.616 20.340 1.00 92.00 162 LYS A O 1
ATOM 1316 N N . ASP A 1 163 ? -0.738 11.985 19.437 1.00 90.62 163 ASP A N 1
ATOM 1317 C CA . ASP A 1 163 ? -0.410 11.127 18.295 1.00 90.62 163 ASP A CA 1
ATOM 1318 C C . ASP A 1 163 ? 0.631 10.067 18.680 1.00 90.62 163 ASP A C 1
ATOM 1320 O O . ASP A 1 163 ? 1.468 10.289 19.562 1.00 90.62 163 ASP A O 1
ATOM 1324 N N . PHE A 1 164 ? 0.561 8.899 18.040 1.00 82.75 164 PHE A N 1
ATOM 1325 C CA . PHE A 1 164 ? 1.534 7.821 18.207 1.00 82.75 164 PHE A CA 1
ATOM 1326 C C . PHE A 1 164 ? 1.523 6.893 16.983 1.00 82.75 164 PHE A C 1
ATOM 1328 O O . PHE A 1 164 ? 0.497 6.287 16.687 1.00 82.75 164 PHE A O 1
ATOM 1335 N N . GLY A 1 165 ? 2.651 6.737 16.285 1.00 80.81 165 GLY A N 1
ATOM 1336 C CA . GLY A 1 165 ? 2.735 5.851 15.117 1.00 80.81 165 GLY A CA 1
ATOM 1337 C C . GLY A 1 165 ? 1.718 6.209 14.023 1.00 80.81 165 GLY A C 1
ATOM 1338 O O . GLY A 1 165 ? 1.743 7.313 13.491 1.00 80.81 165 GLY A O 1
ATOM 1339 N N . ASP A 1 166 ? 0.824 5.275 13.680 1.00 79.94 166 ASP A N 1
ATOM 1340 C CA . ASP A 1 166 ? -0.201 5.431 12.635 1.00 79.94 166 ASP A CA 1
ATOM 1341 C C . ASP A 1 166 ? -1.617 5.735 13.173 1.00 79.94 166 ASP A C 1
ATOM 1343 O O . ASP A 1 166 ? -2.635 5.440 12.530 1.00 79.94 166 ASP A O 1
ATOM 1347 N N . GLY A 1 167 ? -1.690 6.312 14.372 1.00 88.44 167 GLY A N 1
ATOM 1348 C CA . GLY A 1 167 ? -2.939 6.655 15.035 1.00 88.44 167 GLY A CA 1
ATOM 1349 C C . GLY A 1 167 ? -2.783 7.709 16.128 1.00 88.44 167 GLY A C 1
ATOM 1350 O O . GLY A 1 167 ? -1.740 8.346 16.285 1.00 88.44 167 GLY A O 1
ATOM 1351 N N . SER A 1 168 ? -3.841 7.875 16.919 1.00 92.94 168 SER A N 1
ATOM 1352 C CA . SER A 1 168 ? -3.855 8.788 18.065 1.00 92.94 168 SER A CA 1
ATOM 1353 C C . SER A 1 168 ? -4.491 8.120 19.282 1.00 92.94 168 SER A C 1
ATOM 1355 O O . SER A 1 168 ? -5.408 7.308 19.162 1.00 92.94 168 SER A O 1
ATOM 1357 N N . TYR A 1 169 ? -4.014 8.477 20.470 1.00 95.81 169 TYR A N 1
ATOM 1358 C CA . TYR A 1 169 ? -4.667 8.155 21.730 1.00 95.81 169 TYR A CA 1
ATOM 1359 C C . TYR A 1 169 ? -5.788 9.154 22.012 1.00 95.81 169 TYR A C 1
ATOM 1361 O O . TYR A 1 169 ? -5.584 10.371 21.943 1.00 95.81 169 TYR A O 1
ATOM 1369 N N . TYR A 1 170 ? -6.951 8.617 22.370 1.00 97.62 170 TYR A N 1
ATOM 1370 C CA . TYR A 1 170 ? -8.119 9.373 22.798 1.00 97.62 170 TYR A CA 1
ATOM 1371 C C . TYR A 1 170 ? -8.605 8.873 24.155 1.00 97.62 170 TYR A C 1
ATOM 1373 O O . TYR A 1 170 ? -8.723 7.668 24.383 1.00 97.62 170 TYR A O 1
ATOM 1381 N N . ARG A 1 171 ? -8.970 9.803 25.038 1.00 97.81 171 ARG A N 1
ATOM 1382 C CA . ARG A 1 171 ? -9.802 9.510 26.202 1.00 97.81 171 ARG A CA 1
ATOM 1383 C C . ARG A 1 171 ? -11.237 9.324 25.724 1.00 97.81 171 ARG A C 1
ATOM 1385 O O . ARG A 1 171 ? -11.838 10.281 25.245 1.00 97.81 171 ARG A O 1
ATOM 1392 N N . ILE A 1 172 ? -11.780 8.121 25.874 1.00 97.75 172 ILE A N 1
ATOM 1393 C CA . ILE A 1 172 ? -13.161 7.799 25.500 1.00 97.75 172 ILE A CA 1
ATOM 1394 C C . ILE A 1 172 ? -13.936 7.468 26.772 1.00 97.75 172 ILE A C 1
ATOM 1396 O O . ILE A 1 172 ? -13.546 6.577 27.532 1.00 97.75 172 ILE A O 1
ATOM 1400 N N . VAL A 1 173 ? -15.028 8.196 26.999 1.00 97.25 173 VAL A N 1
ATOM 1401 C CA . VAL A 1 173 ? -15.941 7.982 28.127 1.00 97.25 173 VAL A CA 1
ATOM 1402 C C . VAL A 1 173 ? -17.360 7.851 27.593 1.00 97.25 173 VAL A C 1
ATOM 1404 O O . VAL A 1 173 ? -17.916 8.837 27.126 1.00 97.25 173 VAL A O 1
ATOM 1407 N N . CYS A 1 174 ? -17.934 6.650 27.657 1.00 96.06 174 CYS A N 1
ATOM 1408 C CA . CYS A 1 174 ? -19.314 6.354 27.262 1.00 96.06 174 CYS A CA 1
ATOM 1409 C C . CYS A 1 174 ? -20.157 6.108 28.515 1.00 96.06 174 CYS A C 1
ATOM 1411 O O . CYS A 1 174 ? -19.845 5.201 29.293 1.00 96.06 174 CYS A O 1
ATOM 1413 N N . SER A 1 175 ? -21.219 6.891 28.691 1.00 96.44 175 SER A N 1
ATOM 1414 C CA . SER A 1 175 ? -22.068 6.886 29.884 1.00 96.44 175 SER A CA 1
ATOM 1415 C C . SER A 1 175 ? -23.535 6.673 29.536 1.00 96.44 175 SER A C 1
ATOM 1417 O O . SER A 1 175 ? -24.005 7.133 28.501 1.00 96.44 175 SER A O 1
ATOM 1419 N N . ASN A 1 176 ? -24.258 6.010 30.433 1.00 95.12 176 ASN A N 1
ATOM 1420 C CA . ASN A 1 176 ? -25.715 5.952 30.450 1.00 95.12 176 ASN A CA 1
ATOM 1421 C C . ASN A 1 176 ? -26.286 7.300 30.913 1.00 95.12 176 ASN A C 1
ATOM 1423 O O . ASN A 1 176 ? -25.951 7.756 32.008 1.00 95.12 176 ASN A O 1
ATOM 1427 N N . ASP A 1 177 ? -27.173 7.900 30.123 1.00 92.50 177 ASP A N 1
ATOM 1428 C CA . ASP A 1 177 ? -27.735 9.222 30.426 1.00 92.50 177 ASP A CA 1
ATOM 1429 C C . ASP A 1 177 ? -28.701 9.212 31.625 1.00 92.50 177 ASP A C 1
ATOM 1431 O O . ASP A 1 177 ? -28.858 10.224 32.304 1.00 92.50 177 ASP A O 1
ATOM 1435 N N . GLU A 1 178 ? -29.350 8.078 31.906 1.00 89.81 178 GLU A N 1
ATOM 1436 C CA . GLU A 1 178 ? -30.301 7.936 33.016 1.00 89.81 178 GLU A CA 1
ATOM 1437 C C . GLU A 1 178 ? -29.593 7.670 34.347 1.00 89.81 178 GLU A C 1
ATOM 1439 O O . GLU A 1 178 ? -29.967 8.229 35.377 1.00 89.81 178 GLU A O 1
ATOM 1444 N N . THR A 1 179 ? -28.590 6.786 34.347 1.00 92.12 179 THR A N 1
ATOM 1445 C CA . THR A 1 179 ? -27.948 6.310 35.586 1.00 92.12 179 THR A CA 1
ATOM 1446 C C . THR A 1 179 ? -26.590 6.948 35.860 1.00 92.12 179 THR A C 1
ATOM 1448 O O . THR A 1 179 ? -26.070 6.815 36.967 1.00 92.12 179 THR A O 1
ATOM 1451 N N . GLY A 1 180 ? -25.969 7.578 34.859 1.00 88.12 180 GLY A N 1
ATOM 1452 C CA . GLY A 1 180 ? -24.593 8.076 34.923 1.00 88.12 180 GLY A CA 1
ATOM 1453 C C . GLY A 1 180 ? -23.522 6.977 34.953 1.00 88.12 180 GLY A C 1
ATOM 1454 O O . GLY A 1 180 ? -22.337 7.275 35.097 1.00 88.12 180 GLY A O 1
ATOM 1455 N N . SER A 1 181 ? -23.905 5.700 34.840 1.00 90.31 181 SER A N 1
ATOM 1456 C CA . SER A 1 181 ? -22.956 4.581 34.821 1.00 90.31 181 SER A CA 1
ATOM 1457 C C . SER A 1 181 ? -22.119 4.601 33.543 1.00 90.31 181 SER A C 1
ATOM 1459 O O . SER A 1 181 ? -22.649 4.866 32.467 1.00 90.31 181 SER A O 1
ATOM 1461 N N . THR A 1 182 ? -20.825 4.291 33.648 1.00 92.56 182 THR A N 1
ATOM 1462 C CA . THR A 1 182 ? -19.907 4.274 32.497 1.00 92.56 182 THR A CA 1
ATOM 1463 C C . THR A 1 182 ? -19.736 2.860 31.949 1.00 92.56 182 THR A C 1
ATOM 1465 O O . THR A 1 182 ? -19.536 1.914 32.709 1.00 92.56 182 THR A O 1
ATOM 1468 N N . TYR A 1 183 ? -19.812 2.722 30.626 1.00 90.31 183 TYR A N 1
ATOM 1469 C CA . TYR A 1 183 ? -19.577 1.467 29.903 1.00 90.31 183 TYR A CA 1
ATOM 1470 C C . TYR A 1 183 ? -18.164 1.392 29.325 1.00 90.31 183 TYR A C 1
ATOM 1472 O O . TYR A 1 183 ? -17.571 0.321 29.257 1.00 90.31 183 TYR A O 1
ATOM 1480 N N . ILE A 1 184 ? -17.624 2.540 28.917 1.00 93.62 184 ILE A N 1
ATOM 1481 C CA . ILE A 1 184 ? -16.247 2.705 28.447 1.00 93.62 184 ILE A CA 1
ATOM 1482 C C . ILE A 1 184 ? -15.672 3.881 29.220 1.00 93.62 184 ILE A C 1
ATOM 1484 O O . ILE A 1 184 ? -16.320 4.924 29.311 1.00 93.62 184 ILE A O 1
ATOM 1488 N N . ASN A 1 185 ? -14.478 3.723 29.781 1.00 95.94 185 ASN A N 1
ATOM 1489 C CA . ASN A 1 185 ? -13.772 4.807 30.450 1.00 95.94 185 ASN A CA 1
ATOM 1490 C C . ASN A 1 185 ? -12.270 4.521 30.458 1.00 95.94 185 ASN A C 1
ATOM 1492 O O . ASN A 1 185 ? -11.774 3.754 31.284 1.00 95.94 185 ASN A O 1
ATOM 1496 N N . GLY A 1 186 ? -11.543 5.137 29.531 1.00 96.12 186 GLY A N 1
ATOM 1497 C CA . GLY A 1 186 ? -10.110 4.907 29.407 1.00 96.12 186 GLY A CA 1
ATOM 1498 C C . GLY A 1 186 ? -9.468 5.683 28.269 1.00 96.12 186 GLY A C 1
ATOM 1499 O O . GLY A 1 186 ? -10.143 6.375 27.508 1.00 96.12 186 GLY A O 1
ATOM 1500 N N . SER A 1 187 ? -8.144 5.576 28.190 1.00 96.88 187 SER A N 1
ATOM 1501 C CA . SER A 1 187 ? -7.360 6.044 27.049 1.00 96.88 187 SER A CA 1
ATOM 1502 C C . SER A 1 187 ? -7.154 4.884 26.083 1.00 96.88 187 SER A C 1
ATOM 1504 O O . SER A 1 187 ? -6.693 3.815 26.493 1.00 96.88 187 SER A O 1
ATOM 1506 N N . TYR A 1 188 ? -7.512 5.089 24.819 1.00 97.25 188 TYR A N 1
ATOM 1507 C CA . TYR A 1 188 ? -7.482 4.053 23.795 1.00 97.25 188 TYR A CA 1
ATOM 1508 C C . TYR A 1 188 ? -6.796 4.560 22.536 1.00 97.25 188 TYR A C 1
ATOM 1510 O O . TYR A 1 188 ? -6.988 5.700 22.113 1.00 97.25 188 TYR A O 1
ATOM 1518 N N . PHE A 1 189 ? -6.003 3.683 21.930 1.00 95.31 189 PHE A N 1
ATOM 1519 C CA . PHE A 1 189 ? -5.378 3.939 20.643 1.00 95.31 189 PHE A CA 1
ATOM 1520 C C . PHE A 1 189 ? -6.398 3.752 19.518 1.00 95.31 189 PHE A C 1
ATOM 1522 O O . PHE A 1 189 ? -7.019 2.691 19.433 1.00 95.31 189 PHE A O 1
ATOM 1529 N N . VAL A 1 190 ? -6.541 4.759 18.658 1.00 94.44 190 VAL A N 1
ATOM 1530 C CA . VAL A 1 190 ? -7.405 4.742 17.474 1.00 94.44 190 VAL A CA 1
ATOM 1531 C C . VAL A 1 190 ? -6.539 4.824 16.225 1.00 94.44 190 VAL A C 1
ATOM 1533 O O . VAL A 1 190 ? -5.806 5.798 16.037 1.00 94.44 190 VAL A O 1
ATOM 1536 N N . ARG A 1 191 ? -6.629 3.817 15.352 1.00 90.31 191 ARG A N 1
ATOM 1537 C CA . ARG A 1 191 ? -5.838 3.770 14.114 1.00 90.31 191 ARG A CA 1
ATOM 1538 C C . ARG A 1 191 ? -6.487 4.632 13.031 1.00 90.31 191 ARG A C 1
ATOM 1540 O O . ARG A 1 191 ? -7.667 4.453 12.733 1.00 90.31 191 ARG A O 1
ATOM 1547 N N . TRP A 1 192 ? -5.735 5.531 12.389 1.00 87.25 192 TRP A N 1
ATOM 1548 C CA . TRP A 1 192 ? -6.310 6.454 11.392 1.00 87.25 192 TRP A CA 1
ATOM 1549 C C . TRP A 1 192 ? -6.861 5.739 10.155 1.00 87.25 192 TRP A C 1
ATOM 1551 O O . TRP A 1 192 ? -7.813 6.217 9.548 1.00 87.25 192 TRP A O 1
ATOM 1561 N N . SER A 1 193 ? -6.288 4.591 9.779 1.00 82.00 193 SER A N 1
ATOM 1562 C CA . SER A 1 193 ? -6.663 3.870 8.552 1.00 82.00 193 SER A CA 1
ATOM 1563 C C . SER A 1 193 ? -8.018 3.190 8.634 1.00 82.00 193 SER A C 1
ATOM 1565 O O . SER A 1 193 ? -8.652 2.983 7.602 1.00 82.00 193 SER A O 1
ATOM 1567 N N . THR A 1 194 ? -8.446 2.827 9.841 1.00 88.31 194 THR A N 1
ATOM 1568 C CA . THR A 1 194 ? -9.675 2.065 10.068 1.00 88.31 194 THR A CA 1
ATOM 1569 C C . THR A 1 194 ? -10.680 2.802 10.942 1.00 88.31 194 THR A C 1
ATOM 1571 O O . THR A 1 194 ? -11.848 2.432 10.932 1.00 88.31 194 THR A O 1
ATOM 1574 N N . GLY A 1 195 ? -10.247 3.804 11.715 1.00 91.12 195 GLY A N 1
ATOM 1575 C CA . GLY A 1 195 ? -11.061 4.408 12.773 1.00 91.12 195 GLY A CA 1
ATOM 1576 C C . GLY A 1 195 ? -11.297 3.467 13.960 1.00 91.12 195 GLY A C 1
ATOM 1577 O O . GLY A 1 195 ? -12.097 3.780 14.835 1.00 91.12 195 GLY A O 1
ATOM 1578 N N . GLU A 1 196 ? -10.634 2.309 14.006 1.00 95.06 196 GLU A N 1
ATOM 1579 C CA . GLU A 1 196 ? -10.833 1.310 15.055 1.00 95.06 196 GLU A CA 1
ATOM 1580 C C . GLU A 1 196 ? -10.089 1.701 16.332 1.00 95.06 196 GLU A C 1
ATOM 1582 O O . GLU A 1 196 ? -8.883 1.971 16.303 1.00 95.06 196 GLU A O 1
ATOM 1587 N N . ALA A 1 197 ? -10.818 1.715 17.449 1.00 94.94 197 ALA A N 1
ATOM 1588 C CA . ALA A 1 197 ? -10.284 1.947 18.781 1.00 94.94 197 ALA A CA 1
ATOM 1589 C C . ALA A 1 197 ? -9.978 0.610 19.470 1.00 94.94 197 ALA A C 1
ATOM 1591 O O . ALA A 1 197 ? -10.828 -0.278 19.535 1.00 94.94 197 ALA A O 1
ATOM 1592 N N . ASN A 1 198 ? -8.775 0.475 20.027 1.00 93.06 198 ASN A N 1
ATOM 1593 C CA . ASN A 1 198 ? -8.346 -0.736 20.724 1.00 93.06 198 ASN A CA 1
ATOM 1594 C C . ASN A 1 198 ? -8.927 -0.800 22.147 1.00 93.06 198 ASN A C 1
ATOM 1596 O O . ASN A 1 198 ? -8.252 -0.456 23.119 1.00 93.06 198 ASN A O 1
ATOM 1600 N N . ILE A 1 199 ? -10.192 -1.204 22.260 1.00 93.38 199 ILE A N 1
ATOM 1601 C CA . ILE A 1 199 ? -10.926 -1.306 23.524 1.00 93.38 199 ILE A CA 1
ATOM 1602 C C . ILE A 1 199 ? -11.130 -2.784 23.869 1.00 93.38 199 ILE A C 1
ATOM 1604 O O . ILE A 1 199 ? -11.798 -3.520 23.148 1.00 93.38 199 ILE A O 1
ATOM 1608 N N . ALA A 1 200 ? -10.587 -3.235 25.000 1.00 87.50 200 ALA A N 1
ATOM 1609 C CA . ALA A 1 200 ? -10.846 -4.592 25.474 1.00 87.50 200 ALA A CA 1
ATOM 1610 C C . ALA A 1 200 ? -12.346 -4.782 25.762 1.00 87.50 200 ALA A C 1
ATOM 1612 O O . ALA A 1 200 ? -12.949 -3.980 26.473 1.00 87.50 200 ALA A O 1
ATOM 1613 N N . GLY A 1 201 ? -12.941 -5.846 25.216 1.00 88.56 201 GLY A N 1
ATOM 1614 C CA . GLY A 1 201 ? -14.366 -6.142 25.395 1.00 88.56 201 GLY A CA 1
ATOM 1615 C C . GLY A 1 201 ? -15.313 -5.302 24.533 1.00 88.56 201 GLY A C 1
ATOM 1616 O O . GLY A 1 201 ? -16.524 -5.398 24.716 1.00 88.56 201 GLY A O 1
ATOM 1617 N N . ALA A 1 202 ? -14.811 -4.506 23.582 1.00 93.06 202 ALA A N 1
ATOM 1618 C CA . ALA A 1 202 ? -15.662 -3.799 22.633 1.00 93.06 202 ALA A CA 1
ATOM 1619 C C . ALA A 1 202 ? -15.032 -3.706 21.241 1.00 93.06 202 ALA A C 1
ATOM 1621 O O . ALA A 1 202 ? -13.856 -3.389 21.090 1.00 93.06 202 ALA A O 1
ATOM 1622 N N . LYS A 1 203 ? -15.841 -3.909 20.200 1.00 94.50 203 LYS A N 1
ATOM 1623 C CA . LYS A 1 203 ? -15.467 -3.541 18.832 1.00 94.50 203 LYS A CA 1
ATOM 1624 C C . LYS A 1 203 ? -15.965 -2.128 18.576 1.00 94.50 203 LYS A C 1
ATOM 1626 O O . LYS A 1 203 ? -17.163 -1.949 18.391 1.00 94.50 203 LYS A O 1
ATOM 1631 N N . PHE A 1 204 ? -15.070 -1.146 18.586 1.00 96.69 204 PHE A N 1
ATOM 1632 C CA . PHE A 1 204 ? -15.407 0.274 18.477 1.00 96.69 204 PHE A CA 1
ATOM 1633 C C . PHE A 1 204 ? -14.748 0.874 17.234 1.00 96.69 204 PHE A C 1
ATOM 1635 O O . PHE A 1 204 ? -13.528 0.813 17.092 1.00 96.69 204 PHE A O 1
ATOM 1642 N N . VAL A 1 205 ? -15.543 1.458 16.337 1.00 96.88 205 VAL A N 1
ATOM 1643 C CA . VAL A 1 205 ? -15.068 1.970 15.043 1.00 96.88 205 VAL A CA 1
ATOM 1644 C C . VAL A 1 205 ? -15.709 3.320 14.736 1.00 96.88 205 VAL A C 1
ATOM 1646 O O . VAL A 1 205 ? -16.932 3.414 14.634 1.00 96.88 205 VAL A O 1
ATOM 1649 N N . PHE A 1 206 ? -14.884 4.352 14.567 1.00 96.69 206 PHE A N 1
ATOM 1650 C CA . PHE A 1 206 ? -15.301 5.666 14.080 1.00 96.69 206 PHE A CA 1
ATOM 1651 C C . PHE A 1 206 ? -15.564 5.655 12.573 1.00 96.69 206 PHE A C 1
ATOM 1653 O O . PHE A 1 206 ? -14.929 4.920 11.815 1.00 96.69 206 PHE A O 1
ATOM 1660 N N . SER A 1 207 ? -16.482 6.509 12.123 1.00 93.75 207 SER A N 1
ATOM 1661 C CA . SER A 1 207 ? -16.697 6.734 10.700 1.00 93.75 207 SER A CA 1
ATOM 1662 C C . SER A 1 207 ? -15.517 7.490 10.071 1.00 93.75 207 SER A C 1
ATOM 1664 O O . SER A 1 207 ? -14.882 8.309 10.739 1.00 93.75 207 SER A O 1
ATOM 1666 N N . PRO A 1 208 ? -15.228 7.282 8.772 1.00 86.06 208 PRO A N 1
ATOM 1667 C CA . PRO A 1 208 ? -14.094 7.924 8.096 1.00 86.06 208 PRO A CA 1
ATOM 1668 C C . PRO A 1 208 ? -14.127 9.459 8.051 1.00 86.06 208 PRO A C 1
ATOM 1670 O O . PRO A 1 208 ? -13.122 10.086 7.736 1.00 86.06 208 PRO A O 1
ATOM 1673 N N . ASP A 1 209 ? -15.281 10.074 8.303 1.00 88.06 209 ASP A N 1
ATOM 1674 C CA . ASP A 1 209 ? -15.469 11.525 8.379 1.00 88.06 209 ASP A CA 1
ATOM 1675 C C . ASP A 1 209 ? -15.436 12.063 9.823 1.00 88.06 209 ASP A C 1
ATOM 1677 O O . ASP A 1 209 ? -15.506 13.273 10.026 1.00 88.06 209 ASP A O 1
ATOM 1681 N N . GLY A 1 210 ? -15.337 11.177 10.822 1.00 90.25 210 GLY A N 1
ATOM 1682 C CA . GLY A 1 210 ? -15.303 11.515 12.244 1.00 90.25 210 GLY A CA 1
ATOM 1683 C C . GLY A 1 210 ? -16.611 12.076 12.803 1.00 90.25 210 GLY A C 1
ATOM 1684 O O . GLY A 1 210 ? -16.603 12.699 13.862 1.00 90.25 210 GLY A O 1
ATOM 1685 N N . THR A 1 211 ? -17.737 11.892 12.106 1.00 94.44 211 THR A N 1
ATOM 1686 C CA . THR A 1 211 ? -19.049 12.409 12.540 1.00 94.44 211 THR A CA 1
ATOM 1687 C C . THR A 1 211 ? -19.861 11.398 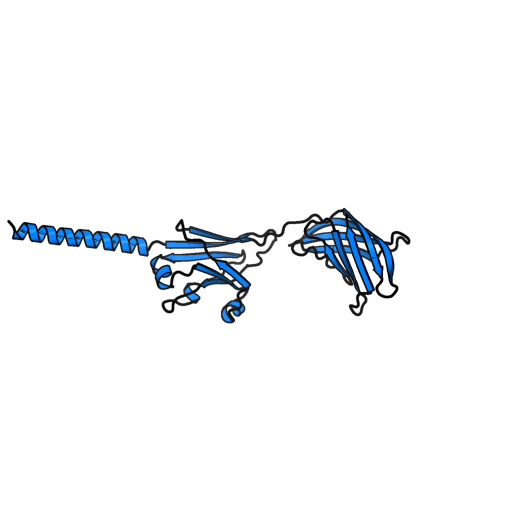13.349 1.00 94.44 211 THR A C 1
ATOM 1689 O O . THR A 1 211 ? -20.849 11.759 13.990 1.00 94.44 211 THR A O 1
ATOM 1692 N N . SER A 1 212 ? -19.456 10.128 13.347 1.00 96.44 212 SER A N 1
ATOM 1693 C CA . SER A 1 212 ? -20.164 9.048 14.030 1.00 96.44 212 SER A CA 1
ATOM 1694 C C . SER A 1 212 ? -19.235 7.908 14.439 1.00 96.44 212 SER A C 1
ATOM 1696 O O . SER A 1 212 ? -18.066 7.862 14.052 1.00 96.44 212 SER A O 1
ATOM 1698 N N . PHE A 1 213 ? -19.757 6.967 15.221 1.00 97.25 213 PHE A N 1
ATOM 1699 C CA . PHE A 1 213 ? -19.112 5.680 15.453 1.00 97.25 213 PHE A CA 1
ATOM 1700 C C . PHE A 1 213 ? -20.142 4.570 15.656 1.00 97.25 213 PHE A C 1
ATOM 1702 O O . PHE A 1 213 ? -21.292 4.814 16.031 1.00 97.25 213 PHE A O 1
ATOM 1709 N N . THR A 1 214 ? -19.686 3.336 15.471 1.00 97.38 214 THR A N 1
ATOM 1710 C CA . THR A 1 214 ? -20.399 2.119 15.869 1.00 97.38 214 THR A CA 1
ATOM 1711 C C . THR A 1 214 ? -19.610 1.392 16.945 1.00 97.38 214 THR A C 1
ATOM 1713 O O . THR A 1 214 ? -18.385 1.281 16.829 1.00 97.38 214 THR A O 1
ATOM 1716 N N . ALA A 1 215 ? -20.289 0.876 17.968 1.00 96.50 215 ALA A N 1
ATOM 1717 C CA . ALA A 1 215 ? -19.656 0.046 18.984 1.00 96.50 215 ALA A CA 1
ATOM 1718 C C . ALA A 1 215 ? -20.497 -1.186 19.330 1.00 96.50 215 ALA A C 1
ATOM 1720 O O . ALA A 1 215 ? -21.698 -1.073 19.563 1.00 96.50 215 ALA A O 1
ATOM 1721 N N . SER A 1 216 ? -19.840 -2.342 19.410 1.00 94.81 216 SER A N 1
ATOM 1722 C CA . SER A 1 216 ? -20.405 -3.603 19.899 1.00 94.81 216 SER A CA 1
ATOM 1723 C C . SER A 1 216 ? -19.708 -4.012 21.189 1.00 94.81 216 SER A C 1
ATOM 1725 O O . SER A 1 216 ? -18.507 -4.283 21.176 1.00 94.81 216 SER A O 1
ATOM 1727 N N . MET A 1 217 ? -20.454 -4.085 22.286 1.00 92.94 217 MET A N 1
ATOM 1728 C CA . MET A 1 217 ? -19.977 -4.520 23.595 1.00 92.94 217 MET A CA 1
ATOM 1729 C C . MET A 1 217 ? -20.057 -6.035 23.725 1.00 92.94 217 MET A C 1
ATOM 1731 O O . MET A 1 217 ? -21.064 -6.648 23.359 1.00 92.94 217 MET A O 1
ATOM 1735 N N . ARG A 1 218 ? -19.004 -6.636 24.274 1.00 91.81 218 ARG A N 1
ATOM 1736 C CA . ARG A 1 218 ? -18.848 -8.085 24.380 1.00 91.81 218 ARG A CA 1
ATOM 1737 C C . ARG A 1 218 ? -18.583 -8.521 25.811 1.00 91.81 218 ARG A C 1
ATOM 1739 O O . ARG A 1 218 ? -18.072 -7.754 26.625 1.00 91.81 218 ARG A O 1
ATOM 1746 N N . ASP A 1 219 ? -18.993 -9.742 26.124 1.00 87.56 219 ASP A N 1
ATOM 1747 C CA . ASP A 1 219 ? -18.704 -10.382 27.401 1.00 87.56 219 ASP A CA 1
ATOM 1748 C C . ASP A 1 219 ? -17.350 -11.119 27.367 1.00 87.56 219 ASP A C 1
ATOM 1750 O O . ASP A 1 219 ? -16.598 -11.062 26.392 1.00 87.56 219 ASP A O 1
ATOM 1754 N N . TYR A 1 220 ? -17.027 -11.827 28.449 1.00 85.56 220 TYR A N 1
ATOM 1755 C CA . TYR A 1 220 ? -15.786 -12.597 28.569 1.00 85.56 220 TYR A CA 1
ATOM 1756 C C . TYR A 1 220 ? -15.720 -13.828 27.643 1.00 85.56 220 TYR A C 1
ATOM 1758 O O . TYR A 1 220 ? -14.640 -14.388 27.466 1.00 85.56 220 TYR A O 1
ATOM 1766 N N . ASN A 1 221 ? -16.847 -14.245 27.056 1.00 87.31 221 ASN A N 1
ATOM 1767 C CA . ASN A 1 221 ? -16.939 -15.316 26.062 1.00 87.31 221 ASN A CA 1
ATOM 1768 C C . ASN A 1 221 ? -16.965 -14.771 24.624 1.00 87.31 221 ASN A C 1
ATOM 1770 O O . ASN A 1 221 ? -17.294 -15.516 23.702 1.00 87.31 221 ASN A O 1
ATOM 1774 N N . ASP A 1 222 ? -16.654 -13.483 24.428 1.00 86.12 222 ASP A N 1
ATOM 1775 C CA . ASP A 1 222 ? -16.711 -12.790 23.136 1.00 86.12 222 ASP A CA 1
ATOM 1776 C C . ASP A 1 222 ? -18.132 -12.707 22.530 1.00 86.12 222 ASP A C 1
ATOM 1778 O O . ASP A 1 222 ? -18.313 -12.406 21.346 1.00 86.12 222 ASP A O 1
ATOM 1782 N N . LYS A 1 223 ? -19.174 -12.932 23.344 1.00 90.12 223 LYS A N 1
ATOM 1783 C CA . LYS A 1 223 ? -20.574 -12.793 22.931 1.00 90.12 223 LYS A CA 1
ATOM 1784 C C . LYS A 1 223 ? -20.982 -11.325 23.006 1.00 90.12 223 LYS A C 1
ATOM 1786 O O . LYS A 1 223 ? -20.823 -10.675 24.038 1.00 90.12 223 LYS A O 1
ATOM 1791 N N . GLU A 1 224 ? -21.548 -10.805 21.920 1.00 92.81 224 GLU A N 1
ATOM 1792 C CA . GLU A 1 224 ? -22.103 -9.450 21.882 1.00 92.81 224 GLU A CA 1
ATOM 1793 C C . GLU A 1 224 ? -23.368 -9.353 22.750 1.00 92.81 224 GLU A C 1
ATOM 1795 O O . GLU A 1 224 ? -24.333 -10.092 22.540 1.00 92.81 224 GLU A O 1
ATOM 1800 N N . TRP A 1 225 ? -23.370 -8.429 23.713 1.00 92.38 225 TRP A N 1
ATOM 1801 C CA . TRP A 1 225 ? -24.520 -8.172 24.590 1.00 92.38 225 TRP A CA 1
ATOM 1802 C C . TRP A 1 225 ? -25.166 -6.806 24.353 1.00 92.38 225 TRP A C 1
ATOM 1804 O O . TRP A 1 225 ? -26.298 -6.588 24.789 1.00 92.38 225 TRP A O 1
ATOM 1814 N N . GLY A 1 226 ? -24.485 -5.896 23.656 1.00 93.50 226 GLY A N 1
ATOM 1815 C CA . GLY A 1 226 ? -25.058 -4.609 23.294 1.00 93.50 226 GLY A CA 1
ATOM 1816 C C . GLY A 1 226 ? -24.388 -3.985 22.082 1.00 93.50 226 GLY A C 1
ATOM 1817 O O . GLY A 1 226 ? -23.188 -4.149 21.876 1.00 93.50 226 GLY A O 1
ATOM 1818 N N . SER A 1 227 ? -25.159 -3.246 21.294 1.00 95.75 227 SER A N 1
ATOM 1819 C CA . SER A 1 227 ? -24.660 -2.509 20.133 1.00 95.75 227 SER A CA 1
ATOM 1820 C C . SER A 1 227 ? -25.192 -1.086 20.126 1.00 95.75 227 SER A C 1
ATOM 1822 O O . SER A 1 227 ? -26.315 -0.826 20.556 1.00 95.75 227 SER A O 1
ATOM 1824 N N . MET A 1 228 ? -24.382 -0.141 19.661 1.00 95.62 228 MET A N 1
ATOM 1825 C CA . MET A 1 228 ? -24.773 1.260 19.561 1.00 95.62 228 MET A CA 1
ATOM 1826 C C . MET A 1 228 ? -24.224 1.901 18.297 1.00 95.62 228 MET A C 1
ATOM 1828 O O . MET A 1 228 ? -23.160 1.536 17.791 1.00 95.62 228 MET A O 1
ATOM 1832 N N . THR A 1 229 ? -24.956 2.900 17.825 1.00 96.19 229 THR A N 1
ATOM 1833 C CA . THR A 1 229 ? -24.487 3.865 16.835 1.00 96.19 229 THR A CA 1
ATOM 1834 C C . THR A 1 229 ? -24.710 5.248 17.418 1.00 96.19 229 THR A C 1
ATOM 1836 O O . THR A 1 229 ? -25.802 5.542 17.910 1.00 96.19 229 THR A O 1
ATOM 1839 N N . CYS A 1 230 ? -23.668 6.071 17.396 1.00 96.56 230 CYS A N 1
ATOM 1840 C CA . CYS A 1 230 ? -23.696 7.399 17.990 1.00 96.56 230 CYS A CA 1
ATOM 1841 C C . CYS A 1 230 ? -23.207 8.438 16.985 1.00 96.56 230 CYS A C 1
ATOM 1843 O O . CYS A 1 230 ? -22.309 8.169 16.185 1.00 96.56 230 CYS A O 1
ATOM 1845 N N . HIS A 1 231 ? -23.778 9.635 17.068 1.00 96.88 231 HIS A N 1
ATOM 1846 C CA . HIS A 1 231 ? -23.507 10.754 16.171 1.00 96.88 231 HIS A CA 1
ATOM 1847 C C . HIS A 1 231 ? -23.139 12.003 16.969 1.00 96.88 231 HIS A C 1
ATOM 1849 O O . HIS A 1 231 ? -23.633 12.196 18.083 1.00 96.88 231 HIS A O 1
ATOM 1855 N N . LYS A 1 232 ? -22.247 12.807 16.396 1.00 92.12 232 LYS A N 1
ATOM 1856 C CA . LYS A 1 232 ? -21.799 14.091 16.940 1.00 92.12 232 LYS A CA 1
ATOM 1857 C C . LYS A 1 232 ? -22.838 15.197 16.757 1.00 92.12 232 LYS A C 1
ATOM 1859 O O . LYS A 1 232 ? -23.563 15.157 15.738 1.00 92.12 232 LYS A O 1
#

Foldseek 3Di:
DVVVVVVVVVVVVVVVVVVVVVVVVVQQQQKAKEKEAEDEDFPFDQQAQKKKFFDDFDPQDDRVLRMDTAHRRRIDMHMDGNNRCVSRVNGFKMFIGNDPVCVVVVPTPDMDGHDPDPDSYDYDYHYPYQPAADLADKWWKWKQFPPPRDIFIKIWGWAWDADDGQWGWIFIWIAGPPPRDTPDGDIWTAGRRFQFTPDPQKTKHADNNSFKIKMFGHDPVRDTGIIMIIGD

Radius of gyration: 30.47 Å; Cα contacts (8 Å, |Δi|>4): 485; chains: 1; bounding box: 68×33×101 Å

Solvent-accessible surface area (backbone atoms only — not comparable to full-atom values): 12339 Å² total; per-residue (Å²): 110,70,71,58,52,56,50,50,55,50,50,53,53,50,55,54,49,50,54,50,51,52,54,48,51,54,55,36,61,39,65,32,37,40,40,38,34,55,45,65,77,44,90,68,48,94,49,34,54,15,34,42,33,56,28,64,66,35,94,77,54,58,72,70,84,42,41,47,63,24,38,76,65,16,36,37,73,50,74,45,28,49,47,54,38,54,55,24,57,55,50,48,30,42,36,32,15,73,40,72,65,31,54,75,73,64,48,71,73,45,73,48,74,59,74,83,79,89,55,56,62,46,81,48,74,46,80,65,58,53,72,81,61,71,62,60,45,62,26,45,34,46,33,40,28,66,89,77,70,48,76,40,53,31,42,33,42,32,40,79,73,45,79,54,74,66,27,34,34,27,38,40,38,30,26,34,69,88,77,67,50,69,83,40,79,50,77,30,50,28,34,42,82,66,32,38,36,67,45,90,55,36,55,34,33,36,41,94,83,37,54,34,34,40,38,39,35,34,47,96,84,70,46,73,47,31,41,33,52,32,39,93

pLDDT: mean 92.7, std 6.52, range [63.84, 98.31]

Nearest PDB structures (foldseek):
  7bbm-assembly1_A-2  TM=5.643E-01  e=1.193E-02  Arabidopsis thaliana
  2a13-assembly1_A  TM=5.589E-01  e=1.574E-02  Arabidopsis thaliana
  3wjf-assembly1_B  TM=5.884E-01  e=2.195E-02  Arabidopsis thaliana
  4ymy-assembly1_A-2  TM=5.327E-01  e=1.261E-02  Arabidopsis thaliana
  2fr2-assembly1_A  TM=5.083E-01  e=2.320E-02  Mycobacterium tuberculosis H37Rv

Mean predicted aligned error: 11.01 Å

Sequence (232 aa):
MFQSLSRDIYFDSLIQREKKYEELAARLNTEYTLNFMEDYDGEEAKWANAYVKLTPLSDKTTAKEWTIRLDGEAKGQMKFTLRAHETAGFPMKVEFYKTEKDLEDGKVALSAKLKPFIETKMDVIINTKTKKVDYTGTYTGVMNVTETGKEIKVTTVVTYEKDFGDGSYYRIVCSNDETGSTYINGSYFVRWSTGEANIAGAKFVFSPDGTSFTASMRDYNDKEWGSMTCHK

Secondary structure (DSSP, 8-state):
-HHHHHHHHHHHHHHHHHHHHHHHHHHHT-EEEEEEEEE-SSSS-TTTT-EEEEES--TTS-TTTTEEE--TTS-EEEEEEHHHHHHTT---EEEEESSHHHHHTT--SEEEEPPPPSSSEEEEEEE---------EEEEEEEEETTT--EEEEEEEEEEEEEETTEEEEEEEEEETTT--EEEEEEEEEETTT-EEEETTEEEEE-TTSSEEEEEEE-TTS-EEEEEEEE-